Protein 2OCG (pdb70)

B-factor: mean 24.64, std 9.17, range [11.89, 57.19]

Solvent-accessible surface area: 11045 Å² total; per-residue (Å²): 128,67,91,64,36,94,27,71,6,68,84,13,90,0,22,25,19,57,7,14,140,8,155,38,6,0,0,0,1,4,2,35,0,0,0,0,66,41,9,0,38,38,0,5,148,75,3,53,58,173,70,3,12,0,0,0,1,0,5,33,0,3,3,68,0,77,114,46,93,8,74,23,49,69,70,0,5,63,50,6,0,97,1,0,4,38,0,0,100,39,35,170,38,188,107,2,0,1,0,0,30,13,12,2,0,0,5,0,1,1,0,1,10,94,52,49,103,14,8,74,32,0,0,1,1,7,5,9,0,32,2,32,97,92,3,4,116,40,13,59,64,25,51,69,5,71,177,48,53,106,197,61,41,139,59,16,55,88,41,18,34,98,123,30,0,19,45,2,0,80,107,9,0,79,4,3,67,48,8,65,152,80,108,102,6,30,10,0,75,104,18,0,65,158,1,142,12,64,0,11,4,0,3,1,80,111,14,94,63,12,26,113,73,1,4,48,32,1,68,158,63,2,135,73,14,158,45,68,49,4,84,98,0,108,25,63,2,0,58,156,46,16,114,89,0,9,135,39,0,31,77,33,3,133

Structure (mmCIF, N/CA/C/O backbone):
data_2OCG
#
_entry.id   2OCG
#
_cell.length_a   88.970
_cell.length_b   88.970
_cell.length_c   86.340
_cell.angle_alpha   90.00
_cell.angle_beta   90.00
_cell.angle_gamma   120.00
#
_symmetry.space_group_name_H-M   'P 62'
#
loop_
_entity.id
_entity.type
_entity.pdbx_description
1 polymer 'Valacyclovir hydrolase'
2 non-polymer 'MANGANESE (II) ION'
3 non-polymer 'MAGNESIUM ION'
4 non-polymer GLYCEROL
5 water water
#
loop_
_atom_site.group_PDB
_atom_site.id
_atom_site.type_symbol
_atom_site.label_atom_id
_atom_site.label_alt_id
_atom_site.label_comp_id
_atom_site.label_asym_id
_atom_site.label_entity_id
_atom_site.label_seq_id
_atom_site.pdbx_PDB_ins_code
_atom_site.Cartn_x
_atom_site.Cartn_y
_atom_site.Cartn_z
_atom_site.occupancy
_atom_site.B_iso_or_equiv
_atom_site.auth_seq_id
_atom_site.auth_comp_id
_atom_site.auth_asym_id
_atom_site.auth_atom_id
_atom_site.pdbx_PDB_model_num
ATOM 1 N N . SER A 1 1 ? 32.027 -79.867 7.918 1.00 29.53 21 SER A N 1
ATOM 2 C CA . SER A 1 1 ? 30.950 -79.945 6.892 1.00 29.54 21 SER A CA 1
ATOM 3 C C . SER A 1 1 ? 30.289 -81.320 6.952 1.00 27.89 21 SER A C 1
ATOM 4 O O . SER A 1 1 ? 30.947 -82.348 6.783 1.00 27.75 21 SER A O 1
ATOM 7 N N . VAL A 1 2 ? 28.976 -81.322 7.159 1.00 25.24 22 VAL A N 1
ATOM 8 C CA . VAL A 1 2 ? 28.221 -82.559 7.312 1.00 20.77 22 VAL A CA 1
ATOM 9 C C . VAL A 1 2 ? 27.119 -82.753 6.267 1.00 19.81 22 VAL A C 1
ATOM 10 O O . VAL A 1 2 ? 26.362 -81.829 5.977 1.00 19.49 22 VAL A O 1
ATOM 14 N N . THR A 1 3 ? 27.032 -83.963 5.718 1.00 18.98 23 THR A N 1
ATOM 15 C CA . THR A 1 3 ? 26.022 -84.288 4.713 1.00 19.53 23 THR A CA 1
ATOM 16 C C . THR A 1 3 ? 24.997 -85.258 5.302 1.00 19.44 23 THR A C 1
ATOM 17 O O . THR A 1 3 ? 25.369 -86.224 5.964 1.00 18.80 23 THR A O 1
ATOM 21 N N . SER A 1 4 ? 23.714 -84.995 5.067 1.00 18.78 24 SER A N 1
ATOM 22 C CA . SER A 1 4 ? 22.648 -85.867 5.561 1.00 18.86 24 SER A CA 1
ATOM 23 C C . SER A 1 4 ? 22.020 -86.556 4.354 1.00 18.79 24 SER A C 1
ATOM 24 O O . SER A 1 4 ? 21.862 -85.940 3.297 1.00 17.44 24 SER A O 1
ATOM 27 N N . ALA A 1 5 ? 21.660 -87.827 4.508 1.00 17.48 25 ALA A N 1
ATOM 28 C CA . ALA A 1 5 ? 21.065 -88.578 3.411 1.00 18.27 25 ALA A CA 1
ATOM 29 C C . ALA A 1 5 ? 20.383 -89.839 3.913 1.00 19.23 25 ALA A C 1
ATOM 30 O O . ALA A 1 5 ? 20.441 -90.162 5.100 1.00 19.15 25 ALA A O 1
ATOM 32 N N . LYS A 1 6 ? 19.732 -90.545 2.999 1.00 18.24 26 LYS A N 1
ATOM 33 C CA . LYS A 1 6 ? 19.075 -91.796 3.342 1.00 19.57 26 LYS A CA 1
ATOM 34 C C . LYS A 1 6 ? 19.565 -92.889 2.407 1.00 20.97 26 LYS A C 1
ATOM 35 O O . LYS A 1 6 ? 19.917 -92.628 1.254 1.00 21.67 26 LYS A O 1
ATOM 41 N N . VAL A 1 7 ? 19.599 -94.113 2.917 1.00 18.94 27 VAL A N 1
ATOM 42 C CA . VAL A 1 7 ? 20.029 -95.258 2.132 1.00 20.36 27 VAL A CA 1
ATOM 43 C C . VAL A 1 7 ? 19.086 -96.407 2.477 1.00 20.65 27 VAL A C 1
ATOM 44 O O . VAL A 1 7 ? 18.672 -96.548 3.630 1.00 19.99 27 VAL A O 1
ATOM 48 N N . ALA A 1 8 ? 18.726 -97.198 1.470 1.00 21.53 28 ALA A N 1
ATOM 49 C CA . ALA A 1 8 ? 17.816 -98.324 1.657 1.00 21.82 28 ALA A CA 1
ATOM 50 C C . ALA A 1 8 ? 18.534 -99.495 2.309 1.00 21.61 28 ALA A C 1
ATOM 51 O O . ALA A 1 8 ? 19.507 -100.028 1.770 1.00 22.92 28 ALA A O 1
ATOM 53 N N . VAL A 1 9 ? 18.031 -99.893 3.473 1.00 21.13 29 VAL A N 1
ATOM 54 C CA . VAL A 1 9 ? 18.605 -100.984 4.245 1.00 20.47 29 VAL A CA 1
ATOM 55 C C . VAL A 1 9 ? 17.503 -101.842 4.857 1.00 18.21 29 VAL A C 1
ATOM 56 O O . VAL A 1 9 ? 16.657 -101.344 5.596 1.00 20.15 29 VAL A O 1
ATOM 60 N N . ASN A 1 10 ? 17.517 -103.128 4.531 1.00 21.33 30 ASN A N 1
ATOM 61 C CA . ASN A 1 10 ? 16.547 -104.078 5.065 1.00 22.42 30 ASN A CA 1
ATOM 62 C C . ASN A 1 10 ? 15.088 -103.628 5.047 1.00 23.21 30 ASN A C 1
ATOM 63 O O . ASN A 1 10 ? 14.361 -103.812 6.024 1.00 24.42 30 ASN A O 1
ATOM 68 N N . GLY 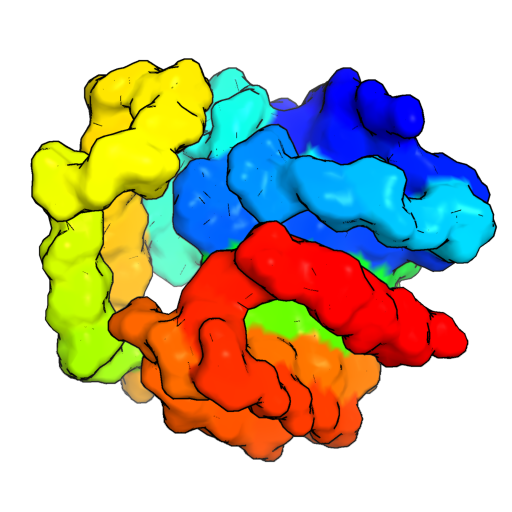A 1 11 ? 14.665 -103.033 3.937 1.00 23.05 31 GLY A N 1
ATOM 69 C CA . GLY A 1 11 ? 13.284 -102.603 3.809 1.00 24.67 31 GLY A CA 1
ATOM 70 C C . GLY A 1 11 ? 12.927 -101.237 4.359 1.00 25.84 31 GLY A C 1
ATOM 71 O O . GLY A 1 11 ? 11.758 -100.853 4.349 1.00 27.44 31 GLY A O 1
ATOM 72 N N . VAL A 1 12 ? 13.918 -100.495 4.842 1.00 24.63 32 VAL A N 1
ATOM 73 C CA . VAL A 1 12 ? 13.658 -99.166 5.378 1.00 23.65 32 VAL A CA 1
ATOM 74 C C . VAL A 1 12 ? 14.664 -98.156 4.835 1.00 21.69 32 VAL A C 1
ATOM 75 O O . VAL A 1 12 ? 15.779 -98.517 4.460 1.00 22.84 32 VAL A O 1
ATOM 79 N N . GLN A 1 13 ? 14.256 -96.894 4.782 1.00 20.46 33 GLN A N 1
ATOM 80 C CA . GLN A 1 13 ? 15.132 -95.827 4.312 1.00 20.35 33 GLN A CA 1
ATOM 81 C C . GLN A 1 13 ? 15.703 -95.190 5.569 1.00 17.82 33 GLN A C 1
ATOM 82 O O . GLN A 1 13 ? 15.024 -94.432 6.263 1.00 19.42 33 GLN A O 1
ATOM 88 N N . LEU A 1 14 ? 16.952 -95.521 5.867 1.00 17.06 34 LEU A N 1
ATOM 89 C CA . LEU A 1 14 ? 17.617 -95.008 7.058 1.00 16.81 34 LEU A CA 1
ATOM 90 C C . LEU A 1 14 ? 18.336 -93.696 6.816 1.00 15.53 34 LEU A C 1
ATOM 91 O O . LEU A 1 14 ? 19.070 -93.552 5.843 1.00 16.63 34 LEU A O 1
ATOM 96 N N . HIS A 1 15 ? 18.135 -92.753 7.728 1.00 15.89 35 HIS A N 1
ATOM 97 C CA . HIS A 1 15 ? 18.776 -91.452 7.633 1.00 16.53 35 HIS A CA 1
ATOM 98 C C . HIS A 1 15 ? 20.125 -91.492 8.348 1.00 17.75 35 HIS A C 1
ATOM 99 O O . HIS A 1 15 ? 20.282 -92.182 9.357 1.00 17.27 35 HIS A O 1
ATOM 106 N N . TYR A 1 16 ? 21.098 -90.755 7.822 1.00 16.96 36 TYR A N 1
ATOM 107 C CA . TYR A 1 16 ? 22.416 -90.699 8.444 1.00 17.41 36 TYR A CA 1
ATOM 108 C C . TYR A 1 16 ? 23.112 -89.397 8.072 1.00 18.43 36 TYR A C 1
ATOM 109 O O . TYR A 1 16 ? 22.718 -88.708 7.126 1.00 18.05 36 TYR A O 1
ATOM 118 N N . GLN A 1 17 ? 24.138 -89.060 8.843 1.00 16.77 37 GLN A N 1
ATOM 119 C CA . GLN A 1 17 ? 24.933 -87.867 8.596 1.00 17.09 37 GLN A CA 1
ATOM 120 C C . GLN A 1 17 ? 26.364 -88.361 8.438 1.00 18.09 37 GLN A C 1
ATOM 121 O O . GLN A 1 17 ? 26.787 -89.295 9.129 1.00 16.74 37 GLN A O 1
ATOM 127 N N . GLN A 1 18 ? 27.108 -87.750 7.526 1.00 18.80 38 GLN A N 1
ATOM 128 C CA . GLN A 1 18 ? 28.480 -88.163 7.298 1.00 19.36 38 GLN A CA 1
ATOM 129 C C . GLN A 1 18 ? 29.412 -86.969 7.156 1.00 20.82 38 GLN A C 1
ATOM 130 O O . GLN A 1 18 ? 29.028 -85.923 6.633 1.00 18.88 38 GLN A O 1
ATOM 136 N N . THR A 1 19 ? 30.640 -87.135 7.631 1.00 20.29 39 THR A N 1
ATOM 137 C CA . THR A 1 19 ? 31.637 -86.080 7.550 1.00 20.49 39 THR A CA 1
ATOM 138 C C . THR A 1 19 ? 33.032 -86.700 7.611 1.00 21.74 39 THR A C 1
ATOM 139 O O . THR A 1 19 ? 33.191 -87.851 8.029 1.00 20.00 39 THR A O 1
ATOM 143 N N . GLY A 1 20 ? 34.037 -85.948 7.170 1.00 22.08 40 GLY A N 1
ATOM 144 C CA . GLY A 1 20 ? 35.399 -86.452 7.202 1.00 23.31 40 GLY A CA 1
ATOM 145 C C . GLY A 1 20 ? 35.873 -87.144 5.940 1.00 24.27 40 GLY A C 1
ATOM 146 O O . GLY A 1 20 ? 35.072 -87.543 5.095 1.00 23.55 40 GLY A O 1
ATOM 147 N N . GLU A 1 21 ? 37.190 -87.296 5.819 1.00 25.51 41 GLU A N 1
ATOM 148 C CA . GLU A 1 21 ? 37.796 -87.939 4.656 1.00 28.31 41 GLU A CA 1
ATOM 149 C C . GLU A 1 21 ? 38.786 -89.033 5.059 1.00 27.31 41 GLU A C 1
ATOM 150 O O . GLU A 1 21 ? 39.458 -89.607 4.203 1.00 27.12 41 GLU A O 1
ATOM 156 N N . GLY A 1 22 ? 38.873 -89.315 6.357 1.00 26.95 42 GLY A N 1
ATOM 157 C CA . GLY A 1 22 ? 39.807 -90.319 6.851 1.00 26.50 42 GLY A CA 1
ATOM 158 C C . GLY A 1 22 ? 39.595 -91.754 6.398 1.00 27.03 42 GLY A C 1
ATOM 159 O O . GLY A 1 22 ? 38.490 -92.141 6.016 1.00 26.23 42 GLY A O 1
ATOM 160 N N . ASP A 1 23 ? 40.660 -92.551 6.455 1.00 25.69 43 ASP A N 1
ATOM 161 C CA . ASP A 1 23 ? 40.598 -93.950 6.042 1.00 27.95 43 ASP A CA 1
ATOM 162 C C . ASP A 1 23 ? 40.014 -94.864 7.119 1.00 26.10 43 ASP A C 1
ATOM 163 O O . ASP A 1 23 ? 39.747 -96.038 6.866 1.00 27.48 43 ASP A O 1
ATOM 168 N N . HIS A 1 24 ? 39.825 -94.325 8.319 1.00 24.33 44 HIS A N 1
ATOM 169 C CA . HIS A 1 24 ? 39.266 -95.095 9.427 1.00 22.40 44 HIS A CA 1
ATOM 170 C C . HIS A 1 24 ? 37.792 -94.711 9.581 1.00 20.84 44 HIS A C 1
ATOM 171 O O . HIS A 1 24 ? 37.474 -93.624 10.062 1.00 19.79 44 HIS A O 1
ATOM 178 N N . ALA A 1 25 ? 36.900 -95.605 9.159 1.00 20.36 45 ALA A N 1
ATOM 179 C CA . ALA A 1 25 ? 35.459 -95.360 9.233 1.00 18.62 45 ALA A CA 1
ATOM 180 C C . ALA A 1 25 ? 34.913 -95.607 10.633 1.00 18.53 45 ALA A C 1
ATOM 181 O O . ALA A 1 25 ? 35.197 -96.636 11.245 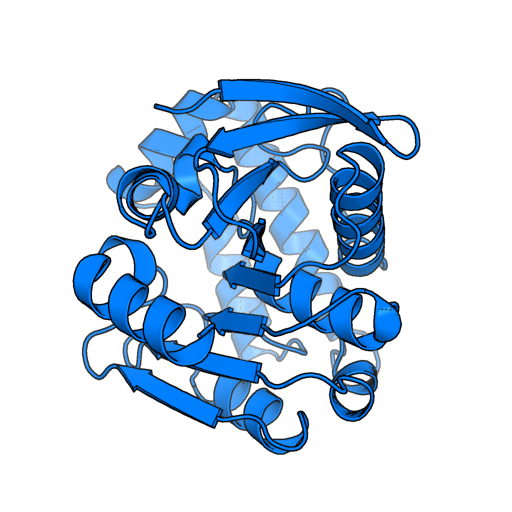1.00 17.92 45 ALA A O 1
ATOM 183 N N . VAL A 1 26 ? 34.110 -94.669 11.124 1.00 17.28 46 VAL A N 1
ATOM 184 C CA . VAL A 1 26 ? 33.525 -94.774 12.457 1.00 17.12 46 VAL A CA 1
ATOM 185 C C . VAL A 1 26 ? 32.021 -94.512 12.431 1.00 18.19 46 VAL A C 1
ATOM 186 O O . VAL A 1 26 ? 31.572 -93.514 11.866 1.00 17.25 46 VAL A O 1
ATOM 190 N N . LEU A 1 27 ? 31.250 -95.410 13.040 1.00 15.17 47 LEU A N 1
ATOM 191 C CA . LEU A 1 27 ? 29.803 -95.247 13.114 1.00 15.81 47 LEU A CA 1
ATOM 192 C C . LEU A 1 27 ? 29.428 -94.812 14.527 1.00 15.01 47 LEU A C 1
ATOM 193 O O . LEU A 1 27 ? 29.899 -95.391 15.512 1.00 13.82 47 LEU A O 1
ATOM 198 N N . LEU A 1 28 ? 28.593 -93.783 14.619 1.00 14.71 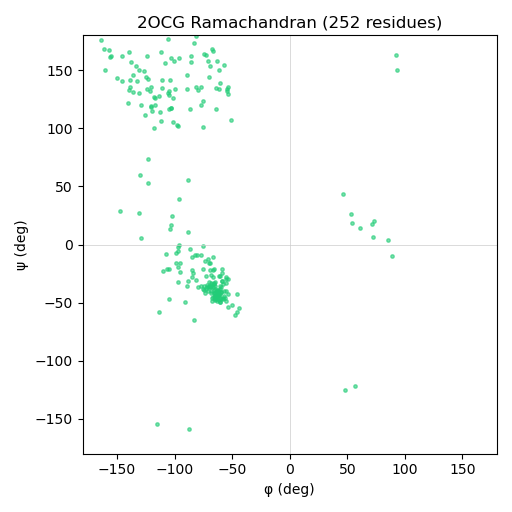48 LEU A N 1
ATOM 199 C CA . LEU A 1 28 ? 28.132 -93.284 15.907 1.00 13.92 48 LEU A CA 1
ATOM 200 C C . LEU A 1 28 ? 26.707 -93.798 16.087 1.00 15.99 48 LEU A C 1
ATOM 201 O O . LEU A 1 28 ? 25.820 -93.462 15.296 1.00 15.30 48 LEU A O 1
ATOM 206 N N . LEU A 1 29 ? 26.495 -94.624 17.113 1.00 13.11 49 LEU A N 1
ATOM 207 C CA . LEU A 1 29 ? 25.179 -95.195 17.388 1.00 14.63 49 LEU A CA 1
ATOM 208 C C . LEU A 1 29 ? 24.502 -94.486 18.563 1.00 14.00 49 LEU A C 1
ATOM 209 O O . LEU A 1 29 ? 24.990 -94.525 19.694 1.00 16.09 49 LEU A O 1
ATOM 214 N N . PRO A 1 30 ? 23.353 -93.838 18.306 1.00 14.77 50 PRO A N 1
ATOM 215 C CA . PRO A 1 30 ? 22.594 -93.105 19.322 1.00 15.03 50 PRO A CA 1
ATOM 216 C C . PRO A 1 30 ? 21.860 -93.963 20.342 1.00 15.10 50 PRO A C 1
ATOM 217 O O . PRO A 1 30 ? 21.653 -95.160 20.136 1.00 15.39 50 PRO A O 1
ATOM 221 N N . GLY A 1 31 ? 21.467 -93.328 21.443 1.00 16.51 51 GLY A N 1
ATOM 222 C CA . GLY A 1 31 ? 20.752 -94.023 22.498 1.00 17.50 51 GLY A CA 1
ATOM 223 C C . GLY A 1 31 ? 19.249 -94.034 22.280 1.00 18.69 51 GLY A C 1
ATOM 224 O O . GLY A 1 31 ? 18.776 -93.839 21.161 1.00 19.38 51 GLY A O 1
ATOM 225 N N . MET A 1 32 ? 18.497 -94.247 23.354 1.00 19.20 52 MET A N 1
ATOM 226 C CA . MET A 1 32 ? 17.040 -94.298 23.276 1.00 20.39 52 MET A CA 1
ATOM 227 C C . MET A 1 32 ? 16.457 -93.057 22.604 1.00 20.04 52 MET A C 1
ATOM 228 O O . MET A 1 32 ? 16.785 -91.925 22.970 1.00 19.29 52 MET A O 1
ATOM 233 N N . LEU A 1 33 ? 15.598 -93.296 21.615 1.00 19.41 53 LEU A N 1
ATOM 234 C CA . LEU A 1 33 ? 14.942 -92.244 20.839 1.00 20.08 53 LEU A CA 1
ATOM 235 C C . LEU A 1 33 ? 15.932 -91.262 20.220 1.00 19.68 53 LEU A C 1
ATOM 236 O O . LEU A 1 33 ? 15.552 -90.166 19.803 1.00 20.37 53 LEU A O 1
ATOM 241 N N . GLY A 1 34 ? 17.193 -91.671 20.127 1.00 19.07 54 GLY A N 1
ATOM 242 C CA . GLY A 1 34 ? 18.218 -90.788 19.589 1.00 17.56 54 GLY A CA 1
ATOM 243 C C . GLY A 1 34 ? 18.380 -90.689 18.084 1.00 17.37 54 GLY A C 1
ATOM 244 O O . GLY A 1 34 ? 17.767 -91.427 17.311 1.00 18.66 54 GLY A O 1
ATOM 245 N N . SER A 1 35 ? 19.239 -89.762 17.675 1.00 15.74 55 SER A N 1
ATOM 246 C CA . SER A 1 35 ? 19.530 -89.522 16.268 1.00 15.40 55 SER A CA 1
ATOM 247 C C . SER A 1 35 ? 20.895 -88.850 16.195 1.00 15.86 55 SER A C 1
ATOM 248 O O . SER A 1 35 ? 21.421 -88.407 17.211 1.00 15.27 55 SER A O 1
ATOM 251 N N . GLY A 1 36 ? 21.464 -88.770 14.998 1.00 16.10 56 GLY A N 1
ATOM 252 C CA . GLY A 1 36 ? 22.754 -88.116 14.863 1.00 16.45 56 GLY A CA 1
ATOM 253 C C . GLY A 1 36 ? 22.620 -86.641 15.202 1.00 17.82 56 GLY A C 1
ATOM 254 O O . GLY A 1 36 ? 23.517 -86.031 15.790 1.00 16.33 56 GLY A O 1
ATOM 255 N N . GLU A 1 37 ? 21.479 -86.065 14.839 1.00 17.75 57 GLU A N 1
ATOM 256 C CA . GLU A 1 37 ? 21.230 -84.654 15.094 1.00 17.72 57 GLU A CA 1
ATOM 257 C C . GLU A 1 37 ? 21.139 -84.287 16.578 1.00 17.92 57 GLU A C 1
ATOM 258 O O . GLU A 1 37 ? 21.640 -83.241 16.995 1.00 18.68 57 GLU A O 1
ATOM 264 N N . THR A 1 38 ? 20.521 -85.149 17.379 1.00 17.09 58 THR A N 1
ATOM 265 C CA . THR A 1 38 ? 20.359 -84.869 18.803 1.00 17.12 58 THR A CA 1
ATOM 266 C C . THR A 1 38 ? 21.414 -85.474 19.724 1.00 18.13 58 THR A C 1
ATOM 267 O O . THR A 1 38 ? 21.638 -84.971 20.826 1.00 19.41 58 THR A O 1
ATOM 271 N N . ASP A 1 39 ? 22.068 -86.539 19.273 1.00 17.30 59 ASP A N 1
ATOM 272 C CA . ASP A 1 39 ? 23.044 -87.238 20.111 1.00 18.38 59 ASP A CA 1
ATOM 273 C C . ASP A 1 39 ? 24.529 -87.035 19.820 1.00 18.19 59 ASP A C 1
ATOM 274 O O . ASP A 1 39 ? 25.362 -87.271 20.703 1.00 17.64 59 ASP A O 1
ATOM 279 N N . PHE A 1 40 ? 24.879 -86.605 18.610 1.00 17.47 60 PHE A N 1
ATOM 280 C CA . PHE A 1 40 ? 26.295 -86.488 18.271 1.00 17.34 60 PHE A CA 1
ATOM 281 C C . PHE A 1 40 ? 26.831 -85.206 17.639 1.00 17.77 60 PHE A C 1
ATOM 282 O O . PHE A 1 40 ? 27.831 -85.250 16.927 1.00 17.03 60 PHE A O 1
ATOM 290 N N . GLY A 1 41 ? 26.194 -84.073 17.905 1.00 17.90 61 GLY A N 1
ATOM 291 C CA . GLY A 1 41 ? 26.673 -82.828 17.329 1.00 19.89 61 GLY A CA 1
ATOM 292 C C . GLY A 1 41 ? 28.168 -82.583 17.516 1.00 19.47 61 GLY A C 1
ATOM 293 O O . GLY A 1 41 ? 28.877 -82.318 16.545 1.00 18.73 61 GLY A O 1
ATOM 294 N N . PRO A 1 42 ? 28.684 -82.675 18.754 1.00 19.29 62 PRO A N 1
ATOM 295 C CA . PRO A 1 42 ? 30.111 -82.449 19.029 1.00 18.68 62 PRO A CA 1
ATOM 296 C C . PRO A 1 42 ? 31.070 -83.384 18.298 1.00 18.76 62 PRO A C 1
ATOM 297 O O . PRO A 1 42 ? 32.158 -82.976 17.890 1.00 19.38 62 PRO A O 1
ATOM 301 N N . GLN A 1 43 ? 30.669 -84.640 18.135 1.00 17.68 63 GLN A N 1
ATOM 302 C CA . GLN A 1 43 ? 31.509 -85.612 17.455 1.00 17.15 63 GLN A CA 1
ATOM 303 C C . GLN A 1 43 ? 31.540 -85.383 15.946 1.00 17.94 63 GLN A C 1
ATOM 304 O O . GLN A 1 43 ? 32.597 -85.473 15.318 1.00 17.82 63 GLN A O 1
ATOM 310 N N . LEU A 1 44 ? 30.383 -85.079 15.364 1.00 17.87 64 LEU A N 1
ATOM 311 C CA . LEU A 1 44 ? 30.307 -84.824 13.932 1.00 17.83 64 LEU A CA 1
ATOM 312 C C . LEU A 1 44 ? 31.069 -83.549 13.589 1.00 19.10 64 LEU A C 1
ATOM 313 O O . LEU A 1 44 ? 31.495 -83.349 12.452 1.00 20.65 64 LEU A O 1
ATOM 318 N N . LYS A 1 45 ? 31.251 -82.692 14.584 1.00 20.52 65 LYS A N 1
ATOM 319 C CA . LYS A 1 45 ? 31.972 -81.445 14.373 1.00 21.78 65 LYS A CA 1
ATOM 320 C C . LYS A 1 45 ? 33.466 -81.563 14.645 1.00 22.44 65 LYS A C 1
ATOM 321 O O . LYS A 1 45 ? 34.288 -81.179 13.813 1.00 20.97 65 LYS A O 1
ATOM 327 N N . ASN A 1 46 ? 33.815 -82.131 15.796 1.00 22.44 66 ASN A N 1
ATOM 328 C CA . ASN A 1 46 ? 35.213 -82.207 16.204 1.00 23.28 66 ASN A CA 1
ATOM 329 C C . ASN A 1 46 ? 36.064 -83.466 16.022 1.00 24.45 66 ASN A C 1
ATOM 330 O O . ASN A 1 46 ? 37.288 -83.378 16.130 1.00 24.06 66 ASN A O 1
ATOM 335 N N . LEU A 1 47 ? 35.474 -84.631 15.768 1.00 22.98 67 LEU A N 1
ATOM 336 C CA . LEU A 1 47 ? 36.328 -85.804 15.580 1.00 22.97 67 LEU A CA 1
ATOM 337 C C . LEU A 1 47 ? 37.228 -85.519 14.377 1.00 24.36 67 LEU A C 1
ATOM 338 O O . LEU A 1 47 ? 36.781 -84.952 13.380 1.00 23.83 67 LEU A O 1
ATOM 343 N N . ASN A 1 48 ? 38.500 -85.901 14.483 1.00 24.71 68 ASN A N 1
ATOM 344 C CA . ASN A 1 48 ? 39.480 -85.644 13.428 1.00 25.54 68 ASN A CA 1
ATOM 345 C C . ASN A 1 48 ? 39.045 -86.086 12.033 1.00 24.53 68 ASN A C 1
ATOM 346 O O . ASN A 1 48 ? 39.032 -87.274 11.721 1.00 24.94 68 ASN A O 1
ATOM 351 N N . LYS A 1 49 ? 38.719 -85.111 11.187 1.00 25.91 69 LYS A N 1
ATOM 352 C CA . LYS A 1 49 ? 38.264 -85.384 9.827 1.00 25.87 69 LYS A CA 1
ATOM 353 C C . LYS A 1 49 ? 39.352 -85.893 8.882 1.00 26.16 69 LYS A C 1
ATOM 354 O O . LYS A 1 49 ? 39.054 -86.370 7.786 1.00 27.19 69 LYS A O 1
ATOM 360 N N . LYS A 1 50 ? 40.610 -85.797 9.299 1.00 27.23 70 LYS A N 1
ATOM 361 C CA . LYS A 1 50 ? 41.710 -86.283 8.469 1.00 28.01 70 LYS A CA 1
ATOM 362 C C . LYS A 1 50 ? 41.966 -87.759 8.759 1.00 26.68 70 LYS A C 1
ATOM 363 O O . LYS A 1 50 ? 42.373 -88.519 7.879 1.00 27.36 70 LYS A O 1
ATOM 369 N N . LEU A 1 51 ? 41.717 -88.161 10.001 1.00 25.66 71 LEU A N 1
ATOM 370 C CA . LEU A 1 51 ? 41.928 -89.541 10.412 1.00 24.37 71 LEU A CA 1
ATOM 371 C C . LEU A 1 51 ? 40.701 -90.414 10.190 1.00 22.68 71 LEU A C 1
ATOM 372 O O . LEU A 1 51 ? 40.820 -91.587 9.838 1.00 23.10 71 LEU A O 1
ATOM 377 N N . PHE A 1 52 ? 39.523 -89.836 10.389 1.00 21.73 72 PHE A N 1
ATOM 378 C CA . PHE A 1 52 ? 38.296 -90.605 10.258 1.00 21.96 72 PHE A CA 1
ATOM 379 C C . PHE A 1 52 ? 37.267 -90.083 9.272 1.00 21.85 72 PHE A C 1
ATOM 380 O O . PHE A 1 52 ? 37.303 -88.933 8.849 1.00 21.24 72 PHE A O 1
ATOM 388 N N . THR A 1 53 ? 36.355 -90.980 8.913 1.00 20.79 73 THR A N 1
ATOM 389 C CA . THR A 1 53 ? 35.205 -90.670 8.078 1.00 19.96 73 THR A CA 1
ATOM 390 C C . THR A 1 53 ? 34.151 -91.069 9.103 1.00 19.70 73 THR A C 1
ATOM 391 O O . THR A 1 53 ? 34.072 -92.234 9.498 1.00 19.80 73 THR A O 1
ATOM 395 N N . VAL A 1 54 ? 33.377 -90.094 9.560 1.00 19.15 74 VAL A N 1
ATOM 396 C CA . VAL A 1 54 ? 32.381 -90.328 10.597 1.00 18.10 74 VAL A CA 1
ATOM 397 C C . VAL A 1 54 ? 30.944 -90.353 10.095 1.00 18.26 74 VAL A C 1
ATOM 398 O O . VAL A 1 54 ? 30.513 -89.457 9.372 1.00 17.27 74 VAL A O 1
ATOM 402 N N . VAL A 1 55 ? 30.212 -91.391 10.490 1.00 17.39 75 VAL A N 1
ATOM 403 C CA . VAL A 1 55 ? 28.811 -91.539 10.113 1.00 15.80 75 VAL A CA 1
ATOM 404 C C . VAL A 1 55 ? 27.977 -91.678 11.380 1.00 16.40 75 VAL A C 1
ATOM 405 O O . VAL A 1 55 ? 28.339 -92.431 12.288 1.00 15.91 75 VAL A O 1
ATOM 409 N N . ALA A 1 56 ? 26.877 -90.936 11.446 1.00 14.36 76 ALA A N 1
ATOM 410 C CA . ALA A 1 56 ? 25.961 -91.007 12.579 1.00 15.69 76 ALA A CA 1
ATOM 411 C C . ALA A 1 56 ? 24.621 -91.435 11.979 1.00 17.71 76 ALA A C 1
ATOM 412 O O . ALA A 1 56 ? 24.055 -90.724 11.142 1.00 18.18 76 ALA A O 1
ATOM 414 N N . TRP A 1 57 ? 24.119 -92.596 12.395 1.00 16.65 77 TRP A N 1
ATOM 415 C CA . TRP A 1 57 ? 22.862 -93.112 11.851 1.00 15.48 77 TRP A CA 1
ATOM 416 C C . TRP A 1 57 ? 21.660 -92.948 12.772 1.00 15.31 77 TRP A C 1
ATOM 417 O O . TRP A 1 57 ? 21.804 -92.748 13.978 1.00 14.93 77 TRP A O 1
ATOM 428 N N . ASP A 1 58 ? 20.471 -93.017 12.179 1.00 13.62 78 ASP A N 1
ATOM 429 C CA . ASP A 1 58 ? 19.225 -92.925 12.925 1.00 15.00 78 ASP A CA 1
ATOM 430 C C . ASP A 1 58 ? 18.560 -94.294 12.829 1.00 15.32 78 ASP A C 1
ATOM 431 O O . ASP A 1 58 ? 18.174 -94.719 11.738 1.00 14.75 78 ASP A O 1
ATOM 436 N N . PRO A 1 59 ? 18.434 -95.012 13.961 1.00 15.20 79 PRO A N 1
ATOM 437 C CA . PRO A 1 59 ? 17.795 -96.334 13.927 1.00 15.32 79 PRO A CA 1
ATOM 438 C C . PRO A 1 59 ? 16.376 -96.222 13.360 1.00 15.48 79 PRO A C 1
ATOM 439 O O . PRO A 1 59 ? 15.752 -95.168 13.460 1.00 15.29 79 PRO A O 1
ATOM 443 N N . ARG A 1 60 ? 15.862 -97.303 12.778 1.00 16.69 80 ARG A N 1
ATOM 444 C CA . ARG A 1 60 ? 14.519 -97.255 12.206 1.00 17.06 80 ARG A CA 1
ATOM 445 C C . ARG A 1 60 ? 13.503 -96.781 13.246 1.00 17.89 80 ARG A C 1
ATOM 446 O O . ARG A 1 60 ? 13.482 -97.262 14.380 1.00 18.10 80 ARG A O 1
ATOM 454 N N . GLY A 1 61 ? 12.666 -95.822 12.862 1.00 15.89 81 GLY A N 1
ATOM 455 C CA . GLY A 1 61 ? 11.674 -95.309 13.788 1.00 15.96 81 GLY A CA 1
ATOM 456 C C . GLY A 1 61 ? 12.169 -94.147 14.627 1.00 15.93 81 GLY A C 1
ATOM 457 O O . GLY A 1 61 ? 11.385 -93.511 15.329 1.00 18.46 81 GLY A O 1
ATOM 458 N N . TYR A 1 62 ? 13.474 -93.880 14.567 1.00 15.66 82 TYR A N 1
ATOM 459 C CA . TYR A 1 62 ? 14.086 -92.778 15.309 1.00 14.75 82 TYR A CA 1
ATOM 460 C C . TYR A 1 62 ? 14.563 -91.716 14.325 1.00 15.89 82 TYR A C 1
ATOM 461 O O . TYR A 1 62 ? 14.673 -91.974 13.128 1.00 15.50 82 TYR A O 1
ATOM 470 N N . GLY A 1 63 ? 14.873 -90.534 14.849 1.00 16.34 83 GLY A N 1
ATOM 471 C CA . GLY A 1 63 ? 15.365 -89.456 14.013 1.00 18.23 83 GLY A CA 1
ATOM 472 C C . GLY A 1 63 ? 14.536 -89.249 12.763 1.00 17.85 83 GLY A C 1
ATOM 473 O O . GLY A 1 63 ? 13.318 -89.079 12.834 1.00 18.71 83 GLY A O 1
ATOM 474 N N . HIS A 1 64 ? 15.197 -89.283 11.614 1.00 18.18 84 HIS A N 1
ATOM 475 C CA . HIS A 1 64 ? 14.514 -89.082 10.348 1.00 17.90 84 HIS A CA 1
ATOM 476 C C . HIS A 1 64 ? 14.308 -90.379 9.577 1.00 18.18 84 HIS A C 1
ATOM 477 O O . HIS A 1 64 ? 13.963 -90.361 8.398 1.00 19.15 84 HIS A O 1
ATOM 484 N N . SER A 1 65 ? 14.518 -91.507 10.253 1.00 17.36 85 SER A N 1
ATOM 485 C CA . SER A 1 65 ? 14.321 -92.811 9.638 1.00 17.79 85 SER A CA 1
ATOM 486 C C . SER A 1 65 ? 12.858 -93.181 9.849 1.00 19.47 85 SER A C 1
ATOM 487 O O . SER A 1 65 ? 12.532 -94.236 10.408 1.00 19.67 85 SER A O 1
ATOM 490 N N . ARG A 1 66 ? 11.984 -92.282 9.404 1.00 19.65 86 ARG A N 1
ATOM 491 C CA . ARG A 1 66 ? 10.541 -92.462 9.519 1.00 19.95 86 ARG A CA 1
ATOM 492 C C . ARG A 1 66 ? 9.905 -92.057 8.194 1.00 21.37 86 ARG A C 1
ATOM 493 O O . ARG A 1 66 ? 10.228 -91.006 7.646 1.00 20.24 86 ARG A O 1
ATOM 501 N N . PRO A 1 67 ? 9.014 -92.902 7.648 1.00 22.60 87 PRO A N 1
ATOM 502 C CA . PRO A 1 67 ? 8.611 -94.187 8.228 1.00 22.42 87 PRO A CA 1
ATOM 503 C C . PRO A 1 67 ? 9.771 -95.180 8.198 1.00 22.15 87 PRO A C 1
ATOM 504 O O . PRO A 1 67 ? 10.779 -94.946 7.531 1.00 22.09 87 PRO A O 1
ATOM 508 N N . PRO A 1 68 ? 9.633 -96.314 8.903 1.00 22.59 88 PRO A N 1
ATOM 509 C CA . PRO A 1 68 ? 8.464 -96.691 9.702 1.00 23.26 88 PRO A CA 1
ATOM 510 C C . PRO A 1 68 ? 8.452 -96.053 11.082 1.00 23.21 88 PRO A C 1
ATOM 511 O O . PRO A 1 68 ? 9.362 -95.308 11.443 1.00 23.48 88 PRO A O 1
ATOM 515 N N . ASP A 1 69 ? 7.406 -96.343 11.847 1.00 22.11 89 ASP A N 1
ATOM 516 C CA . ASP A 1 69 ? 7.322 -95.852 13.210 1.00 23.17 89 ASP A CA 1
ATOM 517 C C . ASP A 1 69 ? 8.074 -96.891 14.037 1.00 21.73 89 ASP A C 1
ATOM 518 O O . ASP A 1 69 ? 8.222 -98.039 13.615 1.00 22.09 89 ASP A O 1
ATOM 523 N N . ARG A 1 70 ? 8.551 -96.482 15.203 1.00 20.51 90 ARG A N 1
ATOM 524 C CA . ARG A 1 70 ? 9.323 -97.357 16.078 1.00 21.33 90 ARG A CA 1
ATOM 525 C C . ARG A 1 70 ? 8.498 -98.372 16.863 1.00 21.91 90 ARG A C 1
ATOM 526 O O . ARG A 1 70 ? 7.443 -98.043 17.405 1.00 22.68 90 ARG A O 1
ATOM 534 N N . ASP A 1 71 ? 8.985 -99.609 16.904 1.00 21.83 91 ASP A N 1
ATOM 535 C CA . ASP A 1 71 ? 8.346 -100.659 17.687 1.00 21.68 91 ASP A CA 1
ATOM 536 C C . ASP A 1 71 ? 9.483 -101.422 18.367 1.00 21.84 91 ASP A C 1
ATOM 537 O O . ASP A 1 71 ? 10.633 -101.366 17.915 1.00 20.10 91 ASP A O 1
ATOM 542 N N . PHE A 1 72 ? 9.181 -102.107 19.464 1.00 20.49 92 PHE A N 1
ATOM 543 C CA . PHE A 1 72 ? 10.221 -102.810 20.198 1.00 20.64 92 PHE A CA 1
ATOM 544 C C . PHE A 1 72 ? 10.036 -104.309 20.405 1.00 21.71 92 PHE A C 1
ATOM 545 O O . PHE A 1 72 ? 9.728 -104.754 21.509 1.00 21.75 92 PHE A O 1
ATOM 553 N N . PRO A 1 73 ? 10.226 -105.107 19.342 1.00 21.86 93 PRO A N 1
ATOM 554 C CA . PRO A 1 73 ? 10.078 -106.558 19.478 1.00 20.76 93 PRO A CA 1
ATOM 555 C C . PRO A 1 73 ? 11.199 -107.073 20.385 1.00 21.66 93 PRO A C 1
ATOM 556 O O . PRO A 1 73 ? 12.155 -106.350 20.667 1.00 19.38 93 PRO A O 1
ATOM 560 N N . ALA A 1 74 ? 11.082 -108.314 20.844 1.00 20.14 94 ALA A N 1
ATOM 561 C CA . ALA A 1 74 ? 12.083 -108.890 21.735 1.00 20.60 94 ALA A CA 1
ATOM 562 C C . ALA A 1 74 ? 13.509 -108.805 21.193 1.00 19.91 94 ALA A C 1
ATOM 563 O O . ALA A 1 74 ? 14.467 -108.717 21.964 1.00 19.93 94 ALA A O 1
ATOM 565 N N . ASP A 1 75 ? 13.648 -108.824 19.873 1.00 19.38 95 ASP A N 1
ATOM 566 C CA . ASP A 1 75 ? 14.967 -108.769 19.255 1.00 18.48 95 ASP A CA 1
ATOM 567 C C . ASP A 1 75 ? 15.308 -107.394 18.697 1.00 16.75 95 ASP A C 1
ATOM 568 O O . ASP A 1 75 ? 16.155 -107.288 17.811 1.00 16.27 95 ASP A O 1
ATOM 573 N N . PHE A 1 76 ? 14.684 -106.343 19.223 1.00 15.84 96 PHE A N 1
ATOM 574 C CA . PHE A 1 76 ? 14.929 -105.016 18.671 1.00 16.53 96 PHE A CA 1
ATOM 575 C C . PHE A 1 76 ? 16.377 -104.526 18.694 1.00 16.01 96 PHE A C 1
ATOM 576 O O . PHE A 1 76 ? 16.778 -103.792 17.796 1.00 15.24 96 PHE A O 1
ATOM 584 N N . PHE A 1 77 ? 17.174 -104.933 19.680 1.00 16.14 97 PHE A N 1
ATOM 585 C CA . PHE A 1 77 ? 18.575 -104.506 19.695 1.00 15.47 97 PHE A CA 1
ATOM 586 C C . PHE A 1 77 ? 19.334 -105.238 18.591 1.00 14.62 97 PHE A C 1
ATOM 587 O O . PHE A 1 77 ? 20.235 -104.682 17.954 1.00 15.26 97 PHE A O 1
ATOM 595 N N . GLU A 1 78 ? 18.970 -106.496 18.371 1.00 15.82 98 GLU A N 1
ATOM 596 C CA . GLU A 1 78 ? 19.611 -107.302 17.342 1.00 16.17 98 GLU A CA 1
ATOM 597 C C . GLU A 1 78 ? 19.231 -106.787 15.957 1.00 15.81 98 GLU A C 1
ATOM 598 O O . GLU A 1 78 ? 20.053 -106.796 15.037 1.00 15.82 98 GLU A O 1
ATOM 604 N N . ARG A 1 79 ? 17.989 -106.332 15.814 1.00 15.51 99 ARG A N 1
ATOM 605 C CA . ARG A 1 79 ? 17.527 -105.788 14.541 1.00 16.43 99 ARG A CA 1
ATOM 606 C C . ARG A 1 79 ? 18.311 -104.508 14.228 1.00 16.32 99 ARG A C 1
ATOM 607 O O . ARG A 1 79 ? 18.751 -104.302 13.099 1.00 16.18 99 ARG A O 1
ATOM 615 N N . ASP A 1 80 ? 18.481 -103.648 15.228 1.00 15.87 100 ASP A N 1
ATOM 616 C CA . ASP A 1 80 ? 19.245 -102.417 15.038 1.00 14.80 100 ASP A CA 1
ATOM 617 C C . ASP A 1 80 ? 20.701 -102.743 14.696 1.00 15.67 100 ASP A C 1
ATOM 618 O O . ASP A 1 80 ? 21.305 -102.083 13.849 1.00 15.37 100 ASP A O 1
ATOM 623 N N . ALA A 1 81 ? 21.269 -103.746 15.363 1.00 14.90 101 ALA A N 1
ATOM 624 C CA . ALA A 1 81 ? 22.659 -104.126 15.111 1.00 15.83 101 ALA A CA 1
ATOM 625 C C . ALA A 1 81 ? 22.844 -104.544 13.658 1.00 16.77 101 ALA A C 1
ATOM 626 O O . ALA A 1 81 ? 23.843 -104.200 13.028 1.00 16.04 101 ALA A O 1
ATOM 628 N N . LYS A 1 82 ? 21.879 -105.289 13.128 1.00 16.11 102 LYS A N 1
ATOM 629 C CA . LYS A 1 82 ? 21.955 -105.726 11.738 1.00 16.66 102 LYS A CA 1
ATOM 630 C C . LYS A 1 82 ? 21.822 -104.521 10.805 1.00 16.98 102 LYS A C 1
ATOM 631 O O . LYS A 1 82 ? 22.591 -104.378 9.851 1.00 17.63 102 LYS A O 1
ATOM 637 N N . ASP A 1 83 ? 20.848 -103.656 11.081 1.00 16.68 103 ASP A N 1
ATOM 638 C CA . ASP A 1 83 ? 20.636 -102.473 10.246 1.00 16.64 103 ASP A CA 1
ATOM 639 C C . ASP A 1 83 ? 21.874 -101.577 10.233 1.00 17.09 103 ASP A C 1
ATOM 640 O O . ASP A 1 83 ? 22.256 -101.048 9.187 1.00 16.85 103 ASP A O 1
ATOM 645 N N . ALA A 1 84 ? 22.497 -101.415 11.398 1.00 16.34 104 ALA A N 1
ATOM 646 C CA . ALA A 1 84 ? 23.685 -100.577 11.531 1.00 16.14 104 ALA A CA 1
ATOM 647 C C . ALA A 1 84 ? 24.833 -101.078 10.660 1.00 17.79 104 ALA A C 1
ATOM 648 O O . ALA A 1 84 ? 25.449 -100.303 9.922 1.00 16.44 104 ALA A O 1
ATOM 650 N N . VAL A 1 85 ? 25.123 -102.374 10.742 1.00 16.69 105 VAL A N 1
ATOM 651 C CA . VAL A 1 85 ? 26.197 -102.950 9.945 1.00 16.57 105 VAL A CA 1
ATOM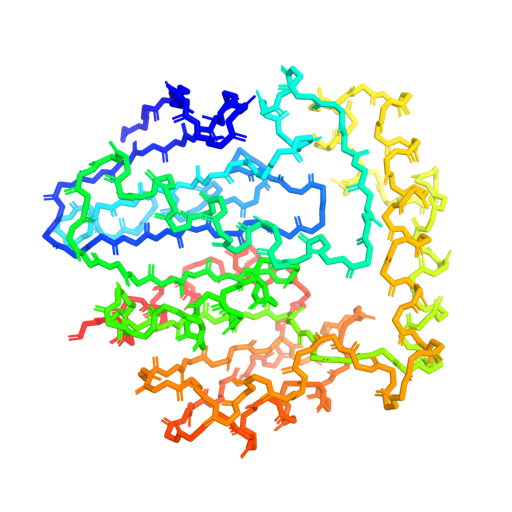 652 C C . VAL A 1 85 ? 25.834 -102.940 8.458 1.00 17.41 105 VAL A C 1
ATOM 653 O O . VAL A 1 85 ? 26.671 -102.624 7.611 1.00 16.51 105 VAL A O 1
ATOM 657 N N . ASP A 1 86 ? 24.588 -103.272 8.133 1.00 17.70 106 ASP A N 1
ATOM 658 C CA . ASP A 1 86 ? 24.191 -103.267 6.730 1.00 18.01 106 ASP A CA 1
ATOM 659 C C . ASP A 1 86 ? 24.240 -101.854 6.143 1.00 17.50 106 ASP A C 1
ATOM 660 O O . ASP A 1 86 ? 24.537 -101.683 4.959 1.00 17.28 106 ASP A O 1
ATOM 665 N N . LEU A 1 87 ? 23.963 -100.843 6.964 1.00 16.96 107 LEU A N 1
ATOM 666 C CA . LEU A 1 87 ? 24.014 -99.459 6.493 1.00 17.15 107 LEU A CA 1
ATOM 667 C C . LEU A 1 87 ? 25.448 -99.087 6.114 1.00 19.12 107 LEU A C 1
ATOM 668 O O . LEU A 1 87 ? 25.689 -98.518 5.048 1.00 18.75 107 LEU A O 1
ATOM 673 N N . MET A 1 88 ? 26.407 -99.410 6.979 1.00 18.29 108 MET A N 1
ATOM 674 C CA . MET A 1 88 ? 27.796 -99.086 6.680 1.00 18.04 108 MET A CA 1
ATOM 675 C C . MET A 1 88 ? 28.284 -99.873 5.466 1.00 19.29 108 MET A C 1
ATOM 676 O O . MET A 1 88 ? 29.098 -99.377 4.683 1.00 20.12 108 MET A O 1
ATOM 681 N N . LYS A 1 89 ? 27.785 -101.095 5.299 1.00 18.65 109 LYS A N 1
ATOM 682 C CA . LYS A 1 89 ? 28.173 -101.899 4.143 1.00 19.50 109 LYS A CA 1
ATOM 683 C C . LYS A 1 89 ? 27.554 -101.290 2.883 1.00 21.13 109 LYS A C 1
ATOM 684 O O . LYS A 1 89 ? 28.167 -101.299 1.815 1.00 20.28 109 LYS A O 1
ATOM 690 N N . ALA A 1 90 ? 26.343 -100.755 3.014 1.00 20.92 110 ALA A N 1
ATOM 691 C CA . ALA A 1 90 ? 25.662 -100.125 1.886 1.00 23.13 110 ALA A CA 1
ATOM 692 C C . ALA A 1 90 ? 26.411 -98.860 1.475 1.00 23.84 110 ALA A C 1
ATOM 693 O O . ALA A 1 90 ? 26.364 -98.448 0.313 1.00 24.60 110 ALA A O 1
ATOM 695 N N . LEU A 1 91 ? 27.098 -98.242 2.432 1.00 22.34 111 LEU A N 1
ATOM 696 C CA . LEU A 1 91 ? 27.864 -97.031 2.159 1.00 22.40 111 LEU A CA 1
ATOM 697 C C . LEU A 1 91 ? 29.282 -97.374 1.705 1.00 22.07 111 LEU A C 1
ATOM 698 O O . LEU A 1 91 ? 30.153 -96.507 1.623 1.00 21.97 111 LEU A O 1
ATOM 703 N N . LYS A 1 92 ? 29.494 -98.658 1.427 1.00 22.27 112 LYS A N 1
ATOM 704 C CA . LYS A 1 92 ? 30.761 -99.180 0.922 1.00 23.79 112 LYS A CA 1
ATOM 705 C C . LYS A 1 92 ? 31.973 -99.251 1.851 1.00 25.34 112 LYS A C 1
ATOM 706 O O . LYS A 1 92 ? 33.105 -99.372 1.377 1.00 24.70 112 LYS A O 1
ATOM 712 N N . PHE A 1 93 ? 31.763 -99.181 3.161 1.00 23.19 113 PHE A N 1
ATOM 713 C CA . PHE A 1 93 ? 32.897 -99.283 4.072 1.00 24.24 113 PHE A CA 1
ATOM 714 C C . PHE A 1 93 ? 33.228 -100.766 4.242 1.00 24.39 113 PHE A C 1
ATOM 715 O O . PHE A 1 93 ? 32.332 -101.593 4.410 1.00 23.93 113 PHE A O 1
ATOM 723 N N . LYS A 1 94 ? 34.516 -101.094 4.180 1.00 25.48 114 LYS A N 1
ATOM 724 C CA . LYS A 1 94 ? 34.978 -102.478 4.288 1.00 25.47 114 LYS A CA 1
ATOM 725 C C . LYS A 1 94 ? 35.139 -102.960 5.724 1.00 24.60 114 LYS A C 1
ATOM 726 O O . LYS A 1 94 ? 35.096 -104.162 5.994 1.00 23.64 114 LYS A O 1
ATOM 732 N N . LYS A 1 95 ? 35.337 -102.016 6.635 1.00 22.94 115 LYS A N 1
ATOM 733 C CA . LYS A 1 95 ? 35.494 -102.316 8.055 1.00 23.50 115 LYS A CA 1
ATOM 734 C C . LYS A 1 95 ? 35.209 -101.017 8.793 1.00 21.38 115 LYS A C 1
ATOM 735 O O . LYS A 1 95 ? 35.448 -99.936 8.255 1.00 22.12 115 LYS A O 1
ATOM 741 N N . VAL A 1 96 ? 34.694 -101.109 10.014 1.00 20.35 116 VAL A N 1
ATOM 742 C CA . VAL A 1 96 ? 34.382 -99.900 10.769 1.00 18.41 116 VAL A CA 1
ATOM 743 C C . VAL A 1 96 ? 34.602 -100.062 12.266 1.00 18.86 116 VAL A C 1
ATOM 744 O O . VAL A 1 96 ? 34.691 -101.180 12.773 1.00 17.93 116 VAL A O 1
ATOM 748 N N . SER A 1 97 ? 34.700 -98.932 12.959 1.00 17.45 117 SER A N 1
ATOM 749 C CA . SER A 1 97 ? 34.816 -98.932 14.410 1.00 17.33 117 SER A CA 1
ATOM 750 C C . SER A 1 97 ? 33.468 -98.408 14.882 1.00 18.62 117 SER A C 1
ATOM 751 O O . SER A 1 97 ? 32.770 -97.715 14.132 1.00 17.68 117 SER A O 1
ATOM 754 N N . LEU A 1 98 ? 33.096 -98.739 16.113 1.00 16.51 118 LEU A N 1
ATOM 755 C CA . LEU A 1 98 ? 31.806 -98.322 16.650 1.00 15.80 118 LEU A CA 1
ATOM 756 C C . LEU A 1 98 ? 31.889 -97.483 17.919 1.00 16.21 118 LEU A C 1
ATOM 757 O O . LEU A 1 98 ? 32.607 -97.832 18.858 1.00 15.97 118 LEU A O 1
ATOM 762 N N . LEU A 1 99 ? 31.153 -96.374 17.934 1.00 15.32 119 LEU A N 1
ATOM 763 C CA . LEU A 1 99 ? 31.060 -95.517 19.111 1.00 15.80 119 LEU A CA 1
ATOM 764 C C . LEU A 1 99 ? 29.578 -95.564 19.479 1.00 16.77 119 LEU A C 1
ATOM 765 O O . LEU A 1 99 ? 28.752 -94.890 18.858 1.00 16.40 119 LEU A O 1
ATOM 770 N N . GLY A 1 100 ? 29.241 -96.378 20.475 1.00 15.57 120 GLY A N 1
ATOM 771 C CA . GLY A 1 100 ? 27.848 -96.510 20.866 1.00 15.42 120 GLY A CA 1
ATOM 772 C C . GLY A 1 100 ? 27.476 -95.988 22.236 1.00 15.76 120 GLY A C 1
ATOM 773 O O . GLY A 1 100 ? 28.082 -96.351 23.244 1.00 14.80 120 GLY A O 1
ATOM 774 N N . TRP A 1 101 ? 26.453 -95.141 22.269 1.00 14.49 121 TRP A N 1
ATOM 775 C CA . TRP A 1 101 ? 25.971 -94.561 23.513 1.00 15.72 121 TRP A CA 1
ATOM 776 C C . TRP A 1 101 ? 24.660 -95.182 23.980 1.00 16.26 121 TRP A C 1
ATOM 777 O O . TRP A 1 101 ? 23.704 -95.277 23.210 1.00 15.11 121 TRP A O 1
ATOM 788 N N . SER A 1 102 ? 24.622 -95.622 25.236 1.00 15.33 122 SER A N 1
ATOM 789 C CA . SER A 1 102 ? 23.388 -96.153 25.807 1.00 16.22 122 SER A CA 1
ATOM 790 C C . SER A 1 102 ? 22.834 -97.317 24.976 1.00 15.71 122 SER A C 1
ATOM 791 O O . SER A 1 102 ? 23.522 -98.322 24.783 1.00 13.96 122 SER A O 1
ATOM 794 N N . ASP A 1 103 ? 21.601 -97.191 24.488 1.00 13.92 123 ASP A N 1
ATOM 795 C CA . ASP A 1 103 ? 21.019 -98.251 23.661 1.00 15.45 123 ASP A CA 1
ATOM 796 C C . ASP A 1 103 ? 21.939 -98.531 22.473 1.00 15.00 123 ASP A C 1
ATOM 797 O O . ASP A 1 103 ? 21.978 -99.648 21.957 1.00 14.53 123 ASP A O 1
ATOM 802 N N . GLY A 1 104 ? 22.666 -97.501 22.041 1.00 14.30 124 GLY A N 1
ATOM 803 C CA . GLY A 1 104 ? 23.592 -97.643 20.930 1.00 13.71 124 GLY A CA 1
ATOM 804 C C . GLY A 1 104 ? 24.825 -98.441 21.318 1.00 14.45 124 GLY A C 1
ATOM 805 O O . GLY A 1 104 ? 25.466 -99.061 20.466 1.00 13.32 124 GLY A O 1
ATOM 806 N N . GLY A 1 105 ? 25.167 -98.412 22.605 1.00 13.76 125 GLY A N 1
ATOM 807 C CA . GLY A 1 105 ? 26.316 -99.163 23.088 1.00 13.62 125 GLY A CA 1
ATOM 808 C C . GLY A 1 105 ? 25.938 -100.631 23.151 1.00 13.66 125 GLY A C 1
ATOM 809 O O . GLY A 1 105 ? 26.743 -101.510 22.847 1.00 12.50 125 GLY A O 1
ATOM 810 N N . ILE A 1 106 ? 24.701 -100.896 23.561 1.00 13.82 126 ILE A N 1
ATOM 811 C CA . ILE A 1 106 ? 24.193 -102.264 23.617 1.00 13.85 126 ILE A CA 1
ATOM 812 C C . ILE A 1 106 ? 24.201 -102.789 22.182 1.00 14.17 126 ILE A C 1
ATOM 813 O O . ILE A 1 106 ? 24.623 -103.914 21.911 1.00 13.60 126 ILE A O 1
ATOM 818 N N . THR A 1 107 ? 23.737 -101.951 21.263 1.00 13.78 127 THR A N 1
ATOM 819 C CA . THR A 1 107 ? 23.684 -102.310 19.851 1.00 14.09 127 THR A CA 1
ATOM 820 C C . THR A 1 107 ? 25.074 -102.621 19.305 1.00 13.31 127 THR A C 1
ATOM 821 O O . THR A 1 107 ? 25.255 -103.591 18.565 1.00 13.72 127 THR A O 1
ATOM 825 N N . ALA A 1 108 ? 26.053 -101.799 19.676 1.00 12.61 128 ALA A N 1
ATOM 826 C CA . ALA A 1 108 ? 27.429 -101.979 19.221 1.00 12.25 128 ALA A CA 1
ATOM 827 C C . ALA A 1 108 ? 28.019 -103.296 19.728 1.00 12.99 128 ALA A C 1
ATOM 828 O O . ALA A 1 108 ? 28.701 -104.008 18.987 1.00 15.40 128 ALA A O 1
ATOM 830 N N . LEU A 1 109 ? 27.774 -103.610 20.996 1.00 13.58 129 LEU A N 1
ATOM 831 C CA . LEU A 1 109 ? 28.271 -104.859 21.566 1.00 12.52 129 LEU A CA 1
ATOM 832 C C . LEU A 1 109 ? 27.744 -106.040 20.753 1.00 14.00 129 LEU A C 1
ATOM 833 O O . LEU A 1 109 ? 28.486 -106.963 20.411 1.00 15.11 129 LEU A O 1
ATOM 838 N N . ILE A 1 110 ? 26.452 -106.004 20.451 1.00 13.01 130 ILE A N 1
ATOM 839 C CA . ILE A 1 110 ? 25.825 -107.067 19.677 1.00 14.42 130 ILE A CA 1
ATOM 840 C C . ILE A 1 110 ? 26.429 -107.159 18.273 1.00 15.19 130 ILE A C 1
ATOM 841 O O . ILE A 1 110 ? 26.712 -108.254 17.782 1.00 16.19 130 ILE A O 1
ATOM 846 N N . ALA A 1 111 ? 26.641 -106.010 17.636 1.00 14.71 131 ALA A N 1
ATOM 847 C CA . ALA A 1 111 ? 27.219 -105.986 16.296 1.00 15.86 131 ALA A CA 1
ATOM 848 C C . ALA A 1 111 ? 28.626 -106.585 16.282 1.00 16.25 131 ALA A C 1
ATOM 849 O O . ALA A 1 111 ? 28.970 -107.361 15.388 1.00 16.44 131 ALA A O 1
ATOM 851 N N . ALA A 1 112 ? 29.442 -106.224 17.268 1.00 15.73 132 ALA A N 1
ATOM 852 C CA . ALA A 1 112 ? 30.805 -106.746 17.342 1.00 16.42 132 ALA A CA 1
ATOM 853 C C . ALA A 1 112 ? 30.806 -108.262 17.535 1.00 16.27 132 ALA A C 1
ATOM 854 O O . ALA A 1 112 ? 31.620 -108.974 16.948 1.00 17.17 132 ALA A O 1
ATOM 856 N N . ALA A 1 113 ? 29.885 -108.753 18.356 1.00 16.97 133 ALA A N 1
ATOM 857 C CA . ALA A 1 113 ? 29.794 -110.182 18.622 1.00 17.44 133 ALA A CA 1
ATOM 858 C C . ALA A 1 113 ? 29.279 -110.973 17.421 1.00 18.68 133 ALA A C 1
ATOM 859 O O . ALA A 1 113 ? 29.766 -112.072 17.139 1.00 19.78 133 ALA A O 1
ATOM 861 N N . LYS A 1 114 ? 28.300 -110.420 16.712 1.00 17.62 134 LYS A N 1
ATOM 862 C CA . LYS A 1 114 ? 27.715 -111.119 15.569 1.00 19.32 134 LYS A CA 1
ATOM 863 C C . LYS A 1 114 ? 28.450 -110.949 14.241 1.00 20.18 134 LYS A C 1
ATOM 864 O O . LYS A 1 114 ? 28.389 -111.832 13.384 1.00 19.14 134 LYS A O 1
ATOM 870 N N . TYR A 1 115 ? 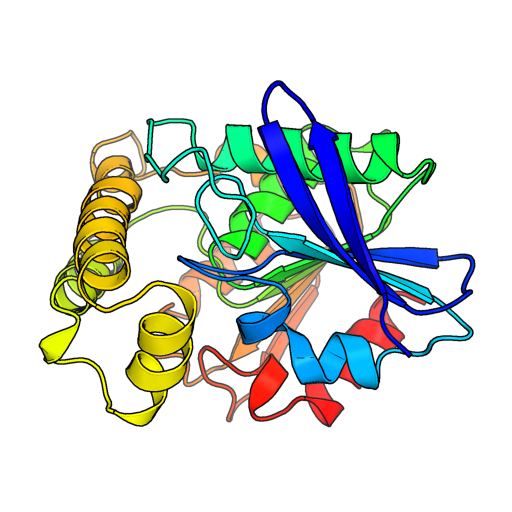29.144 -109.827 14.068 1.00 18.78 135 TYR A N 1
ATOM 871 C CA . TYR A 1 115 ? 29.876 -109.571 12.828 1.00 19.08 135 TYR A CA 1
ATOM 872 C C . TYR A 1 115 ? 31.309 -109.156 13.160 1.00 17.88 135 TYR A C 1
ATOM 873 O O . TYR A 1 115 ? 31.755 -108.075 12.783 1.00 18.17 135 TYR A O 1
ATOM 882 N N . PRO A 1 116 ? 32.055 -110.031 13.852 1.00 19.58 136 PRO A N 1
ATOM 883 C CA . PRO A 1 116 ? 33.441 -109.768 14.255 1.00 20.01 136 PRO A CA 1
ATOM 884 C C . PRO A 1 116 ? 34.447 -109.395 13.167 1.00 20.89 136 PRO A C 1
ATOM 885 O O . PRO A 1 116 ? 35.362 -108.611 13.415 1.00 21.77 136 PRO A O 1
ATOM 889 N N . SER A 1 117 ? 34.286 -109.937 11.966 1.00 20.45 137 SER A N 1
ATOM 890 C CA . SER A 1 117 ? 35.227 -109.629 10.895 1.00 21.47 137 SER A CA 1
ATOM 891 C C . SER A 1 117 ? 35.035 -108.219 10.341 1.00 21.22 137 SER A C 1
ATOM 892 O O . SER A 1 117 ? 35.904 -107.694 9.641 1.00 21.77 137 SER A O 1
ATOM 895 N N . TYR A 1 118 ? 33.908 -107.596 10.673 1.00 20.29 138 TYR A N 1
ATOM 896 C CA . TYR A 1 118 ? 33.608 -106.262 10.166 1.00 19.55 138 TYR A CA 1
ATOM 897 C C . TYR A 1 118 ? 33.962 -105.126 11.120 1.00 18.89 138 TYR A C 1
ATOM 898 O O . TYR A 1 118 ? 34.103 -103.976 10.700 1.00 18.62 138 TYR A O 1
ATOM 907 N N . ILE A 1 119 ? 34.116 -105.448 12.398 1.00 17.84 139 ILE A N 1
ATOM 908 C CA . ILE A 1 119 ? 34.406 -104.428 13.400 1.00 18.30 139 ILE A CA 1
ATOM 909 C C . ILE A 1 119 ? 35.873 -104.353 13.815 1.00 19.13 139 ILE A C 1
ATOM 910 O O . ILE A 1 119 ? 36.464 -105.349 14.228 1.00 20.45 139 ILE A O 1
ATOM 915 N N . HIS A 1 120 ? 36.446 -103.154 13.705 1.00 18.92 140 HIS A N 1
ATOM 916 C CA . HIS A 1 120 ? 37.843 -102.915 14.059 1.00 19.54 140 HIS A CA 1
ATOM 917 C C . HIS A 1 120 ? 38.009 -102.676 15.559 1.00 19.09 140 HIS A C 1
ATOM 918 O O . HIS A 1 120 ? 38.658 -103.464 16.247 1.00 19.46 140 HIS A O 1
ATOM 925 N N . LYS A 1 121 ? 37.438 -101.578 16.053 1.00 17.96 141 LYS A N 1
ATOM 926 C CA . LYS A 1 121 ? 37.498 -101.233 17.475 1.00 17.29 141 LYS A CA 1
ATOM 927 C C . LYS A 1 121 ? 36.153 -100.675 17.932 1.00 18.05 141 LYS A C 1
ATOM 928 O O . LYS A 1 121 ? 35.304 -100.314 17.115 1.00 17.77 141 LYS A O 1
ATOM 934 N N . MET A 1 122 ? 35.965 -100.590 19.241 1.00 17.32 142 MET A N 1
ATOM 935 C CA . MET A 1 122 ? 34.703 -100.107 19.774 1.00 17.76 142 MET A CA 1
ATOM 936 C C . MET A 1 122 ? 34.850 -99.302 21.060 1.00 18.61 142 MET A C 1
ATOM 937 O O . MET A 1 122 ? 35.675 -99.614 21.918 1.00 18.21 142 MET A O 1
ATOM 942 N N . VAL A 1 123 ? 34.055 -98.243 21.163 1.00 17.03 143 VAL A N 1
ATOM 943 C CA . VAL A 1 123 ? 34.025 -97.397 22.349 1.00 17.09 143 VAL A CA 1
ATOM 944 C C . VAL A 1 123 ? 32.550 -97.291 22.724 1.00 18.13 143 VAL A C 1
ATOM 945 O O . VAL A 1 123 ? 31.733 -96.842 21.922 1.00 15.98 143 VAL A O 1
ATOM 949 N N . ILE A 1 124 ? 32.194 -97.737 23.924 1.00 17.52 144 ILE A N 1
ATOM 950 C CA . ILE A 1 124 ? 30.803 -97.653 24.350 1.00 17.53 144 ILE A CA 1
ATOM 951 C C . ILE A 1 124 ? 30.700 -97.048 25.737 1.00 17.45 144 ILE A C 1
ATOM 952 O O . ILE A 1 124 ? 31.609 -97.191 26.560 1.00 17.93 144 ILE A O 1
ATOM 957 N N . TRP A 1 125 ? 29.589 -96.368 25.992 1.00 15.82 145 TRP A N 1
ATOM 958 C CA . TRP A 1 125 ? 29.369 -95.743 27.283 1.00 17.26 145 TRP A CA 1
ATOM 959 C C . TRP A 1 125 ? 27.885 -95.675 27.626 1.00 17.26 145 TRP A C 1
ATOM 960 O O . TRP A 1 125 ? 27.036 -95.500 26.743 1.00 16.63 145 TRP A O 1
ATOM 971 N N . GLY A 1 126 ? 27.581 -95.862 28.909 1.00 15.91 146 GLY A N 1
ATOM 972 C CA . GLY A 1 126 ? 26.205 -95.817 29.377 1.00 15.30 146 GLY A CA 1
ATOM 973 C C . GLY A 1 126 ? 25.351 -97.014 28.993 1.00 15.67 146 GLY A C 1
ATOM 974 O O . GLY A 1 126 ? 24.123 -96.928 29.005 1.00 17.14 146 GLY A O 1
ATOM 975 N N . ALA A 1 127 ? 25.987 -98.133 28.660 1.00 15.32 147 ALA A N 1
ATOM 976 C CA . ALA A 1 127 ? 25.245 -99.333 28.264 1.00 16.09 147 ALA A CA 1
ATOM 977 C C . ALA A 1 127 ? 25.120 -100.369 29.377 1.00 15.36 147 ALA A C 1
ATOM 978 O O . ALA A 1 127 ? 25.902 -100.372 30.329 1.00 15.98 147 ALA A O 1
ATOM 980 N N . ASN A 1 128 ? 24.115 -101.234 29.258 1.00 15.20 148 ASN A N 1
ATOM 981 C CA . ASN A 1 128 ? 23.900 -102.311 30.219 1.00 15.47 148 ASN A CA 1
ATOM 982 C C . ASN A 1 128 ? 23.525 -103.576 29.455 1.00 16.00 148 ASN A C 1
ATOM 983 O O . ASN A 1 128 ? 22.716 -103.534 28.525 1.00 15.89 148 ASN A O 1
ATOM 988 N N . ALA A 1 129 ? 24.131 -104.697 29.843 1.00 15.60 149 ALA A N 1
ATOM 989 C CA . ALA A 1 129 ? 23.899 -105.975 29.169 1.00 14.96 149 ALA A CA 1
ATOM 990 C C . ALA A 1 129 ? 22.705 -106.777 29.685 1.00 15.39 149 ALA A C 1
ATOM 991 O O . ALA A 1 129 ? 22.382 -107.833 29.142 1.00 14.76 149 ALA A O 1
ATOM 993 N N . TYR A 1 130 ? 22.054 -106.280 30.731 1.00 15.44 150 TYR A N 1
ATOM 994 C CA . TYR A 1 130 ? 20.895 -106.960 31.299 1.00 17.20 150 TYR A CA 1
ATOM 995 C C . TYR A 1 130 ? 20.086 -105.990 32.147 1.00 18.21 150 TYR A C 1
ATOM 996 O O . TYR A 1 130 ? 20.547 -104.887 32.449 1.00 18.26 150 TYR A O 1
ATOM 1005 N N . VAL A 1 131 ? 18.882 -106.403 32.530 1.00 18.55 151 VAL A N 1
ATOM 1006 C CA . VAL A 1 131 ? 17.987 -105.552 33.308 1.00 18.97 151 VAL A CA 1
ATOM 1007 C C . VAL A 1 131 ? 17.671 -106.102 34.696 1.00 20.31 151 VAL A C 1
ATOM 1008 O O . VAL A 1 131 ? 17.232 -107.244 34.831 1.00 19.70 151 VAL A O 1
ATOM 1012 N N . THR A 1 132 ? 17.907 -105.286 35.723 1.00 21.84 152 THR A N 1
ATOM 1013 C CA . THR A 1 132 ? 17.617 -105.674 37.106 1.00 23.66 152 THR A CA 1
ATOM 1014 C C . THR A 1 132 ? 16.367 -104.928 37.569 1.00 26.26 152 THR A C 1
ATOM 1015 O O . THR A 1 132 ? 15.820 -104.100 36.837 1.00 25.49 152 THR A O 1
ATOM 1019 N N . ASP A 1 133 ? 15.918 -105.219 38.786 1.00 28.73 153 ASP A N 1
ATOM 1020 C CA . ASP A 1 133 ? 14.745 -104.547 39.334 1.00 31.77 153 ASP A CA 1
ATOM 1021 C C . ASP A 1 133 ? 15.024 -103.052 39.449 1.00 31.34 153 ASP A C 1
ATOM 1022 O O . ASP A 1 133 ? 14.150 -102.227 39.177 1.00 32.79 153 ASP A O 1
ATOM 1027 N N . GLU A 1 134 ? 16.244 -102.712 39.858 1.00 30.37 154 GLU A N 1
ATOM 1028 C CA . GLU A 1 134 ? 16.651 -101.318 40.000 1.00 31.71 154 GLU A CA 1
ATOM 1029 C C . GLU A 1 134 ? 16.531 -100.613 38.650 1.00 30.53 154 GLU A C 1
ATOM 1030 O O . GLU A 1 134 ? 15.988 -99.511 38.557 1.00 30.10 154 GLU A O 1
ATOM 1036 N N . ASP A 1 135 ? 17.038 -101.259 37.605 1.00 27.78 155 ASP A N 1
ATOM 1037 C CA . ASP A 1 135 ? 16.981 -100.698 36.258 1.00 25.96 155 ASP A CA 1
ATOM 1038 C C . ASP A 1 135 ? 15.534 -100.504 35.832 1.00 27.55 155 ASP A C 1
ATOM 1039 O O . ASP A 1 135 ? 15.157 -99.447 35.325 1.00 26.52 155 ASP A O 1
ATOM 1044 N N . SER A 1 136 ? 14.730 -101.542 36.040 1.00 29.43 156 SER A N 1
ATOM 1045 C CA . SER A 1 136 ? 13.322 -101.516 35.668 1.00 32.80 156 SER A CA 1
ATOM 1046 C C . SER A 1 136 ? 12.593 -100.313 36.262 1.00 34.22 156 SER A C 1
ATOM 1047 O O . SER A 1 136 ? 11.799 -99.664 35.581 1.00 35.08 156 SER A O 1
ATOM 1050 N N . MET A 1 137 ? 12.865 -100.013 37.527 1.00 35.54 157 MET A N 1
ATOM 1051 C CA . MET A 1 137 ? 12.222 -98.879 38.182 1.00 36.66 157 MET A CA 1
ATOM 1052 C C . MET A 1 137 ? 12.723 -97.554 37.622 1.00 35.93 157 MET A C 1
ATOM 1053 O O . MET A 1 137 ? 11.980 -96.572 37.575 1.00 34.87 157 MET A O 1
ATOM 1058 N N . ILE A 1 138 ? 13.985 -97.525 37.206 1.00 34.67 158 ILE A N 1
ATOM 1059 C CA . ILE A 1 138 ? 14.557 -96.318 36.627 1.00 34.26 158 ILE A CA 1
ATOM 1060 C C . ILE A 1 138 ? 13.826 -96.024 35.318 1.00 34.37 158 ILE A C 1
ATOM 1061 O O . ILE A 1 138 ? 13.447 -94.884 35.051 1.00 34.40 158 ILE A O 1
ATOM 1066 N N . TYR A 1 139 ? 13.620 -97.066 34.516 1.00 33.31 159 TYR A N 1
ATOM 1067 C CA . TYR A 1 139 ? 12.932 -96.936 33.233 1.00 33.39 159 TYR A CA 1
ATOM 1068 C C . TYR A 1 139 ? 11.509 -96.426 33.427 1.00 34.96 159 TYR A C 1
ATOM 1069 O O . TYR A 1 139 ? 11.053 -95.531 32.716 1.00 34.81 159 TYR A O 1
ATOM 1078 N N . GLU A 1 140 ? 10.807 -97.013 34.389 1.00 35.78 160 GLU A N 1
ATOM 1079 C CA . GLU A 1 140 ? 9.435 -96.619 34.668 1.00 37.55 160 GLU A CA 1
ATOM 1080 C C . GLU A 1 140 ? 9.367 -95.136 35.018 1.00 36.98 160 GLU A C 1
ATOM 1081 O O . GLU A 1 140 ? 8.395 -94.457 34.692 1.00 37.99 160 GLU A O 1
ATOM 1087 N N . GLY A 1 141 ? 10.410 -94.638 35.672 1.00 37.13 161 GLY A N 1
ATOM 1088 C CA . GLY A 1 141 ? 10.447 -93.237 36.052 1.00 37.30 161 GLY A CA 1
ATOM 1089 C C . GLY A 1 141 ? 10.737 -92.310 34.885 1.00 37.89 161 GLY A C 1
ATOM 1090 O O . GLY A 1 141 ? 10.774 -91.090 35.049 1.00 37.68 161 GLY A O 1
ATOM 1091 N N . ILE A 1 142 ? 10.940 -92.890 33.706 1.00 37.47 162 ILE A N 1
ATOM 1092 C CA . ILE A 1 142 ? 11.232 -92.126 32.495 1.00 37.87 162 ILE A CA 1
ATOM 1093 C C . ILE A 1 142 ? 10.026 -92.094 31.559 1.00 37.25 162 ILE A C 1
ATOM 1094 O O . ILE A 1 142 ? 9.918 -91.220 30.698 1.00 37.05 162 ILE A O 1
ATOM 1099 N N . ARG A 1 143 ? 9.121 -93.051 31.740 1.00 37.30 163 ARG A N 1
ATOM 1100 C CA . ARG A 1 143 ? 7.931 -93.166 30.904 1.00 38.18 163 ARG A CA 1
ATOM 1101 C C . ARG A 1 143 ? 7.212 -91.848 30.629 1.00 38.82 163 ARG A C 1
ATOM 1102 O O . ARG A 1 143 ? 6.980 -91.490 29.475 1.00 38.65 163 ARG A O 1
ATOM 1110 N N . ASP A 1 144 ? 6.859 -91.133 31.692 1.00 39.53 164 ASP A N 1
ATOM 1111 C CA . ASP A 1 144 ? 6.142 -89.869 31.564 1.00 40.69 164 ASP A CA 1
ATOM 1112 C C . ASP A 1 144 ? 7.043 -88.721 31.107 1.00 40.37 164 ASP A C 1
ATOM 1113 O O . ASP A 1 144 ? 7.772 -88.138 31.907 1.00 39.94 164 ASP A O 1
ATOM 1118 N N . VAL A 1 145 ? 6.975 -88.389 29.821 1.00 40.53 165 VAL A N 1
ATOM 1119 C CA . VAL A 1 145 ? 7.798 -87.318 29.263 1.00 40.99 165 VAL A CA 1
ATOM 1120 C C . VAL A 1 145 ? 7.475 -85.928 29.805 1.00 42.10 165 VAL A C 1
ATOM 1121 O O . VAL A 1 145 ? 8.310 -85.025 29.733 1.00 42.29 165 VAL A O 1
ATOM 1125 N N . SER A 1 146 ? 6.274 -85.751 30.346 1.00 43.22 166 SER A N 1
ATOM 1126 C CA . SER A 1 146 ? 5.887 -84.449 30.877 1.00 44.83 166 SER A CA 1
ATOM 1127 C C . SER A 1 146 ? 6.656 -84.126 32.155 1.00 45.17 166 SER A C 1
ATOM 1128 O O . SER A 1 146 ? 6.698 -82.974 32.586 1.00 45.83 166 SER A O 1
ATOM 1131 N N . LYS A 1 147 ? 7.268 -85.143 32.756 1.00 45.36 167 LYS A N 1
ATOM 1132 C CA . LYS A 1 147 ? 8.041 -84.942 33.977 1.00 44.92 167 LYS A CA 1
ATOM 1133 C C . LYS A 1 147 ? 9.530 -84.774 33.689 1.00 43.99 167 LYS A C 1
ATOM 1134 O O . LYS A 1 147 ? 10.332 -84.599 34.604 1.00 43.80 167 LYS A O 1
ATOM 1140 N N . TRP A 1 148 ? 9.893 -84.835 32.412 1.00 43.30 168 TRP A N 1
ATOM 1141 C CA . TRP A 1 148 ? 11.281 -84.658 31.997 1.00 42.49 168 TRP A CA 1
ATOM 1142 C C . TRP A 1 148 ? 11.628 -83.187 32.187 1.00 43.65 168 TRP A C 1
ATOM 1143 O O . TRP A 1 148 ? 10.737 -82.337 32.223 1.00 43.49 168 TRP A O 1
ATOM 1154 N N . SER A 1 149 ? 12.916 -82.882 32.306 1.00 44.68 169 SER A N 1
ATOM 1155 C CA . SER A 1 149 ? 13.335 -81.494 32.459 1.00 45.69 169 SER A CA 1
ATOM 1156 C C . SER A 1 149 ? 13.059 -80.811 31.125 1.00 46.52 169 SER A C 1
ATOM 1157 O O . SER A 1 149 ? 13.028 -81.467 30.083 1.00 46.14 169 SER A O 1
ATOM 1160 N N . GLU A 1 150 ? 12.850 -79.500 31.154 1.00 46.48 170 GLU A N 1
ATOM 1161 C CA . GLU A 1 150 ? 12.574 -78.759 29.931 1.00 47.10 170 GLU A CA 1
ATOM 1162 C C . GLU A 1 150 ? 13.726 -78.868 28.937 1.00 46.09 170 GLU A C 1
ATOM 1163 O O . GLU A 1 150 ? 13.506 -78.933 27.727 1.00 46.10 170 GLU A O 1
ATOM 1169 N N . ARG A 1 151 ? 14.952 -78.896 29.449 1.00 45.25 171 ARG A N 1
ATOM 1170 C CA . ARG A 1 151 ? 16.132 -78.983 28.595 1.00 44.61 171 ARG A CA 1
ATOM 1171 C C . ARG A 1 151 ? 16.266 -80.322 27.873 1.00 43.13 171 ARG A C 1
ATOM 1172 O O . ARG A 1 151 ? 16.709 -80.370 26.726 1.00 42.26 171 ARG A O 1
ATOM 1180 N N . THR A 1 152 ? 15.885 -81.407 28.541 1.00 41.69 172 THR A N 1
ATOM 1181 C CA . THR A 1 152 ? 15.987 -82.734 27.940 1.00 40.44 172 THR A CA 1
ATOM 1182 C C . THR A 1 152 ? 14.824 -83.057 27.004 1.00 39.55 172 THR A C 1
ATOM 1183 O O . THR A 1 152 ? 14.988 -83.794 26.033 1.00 38.81 172 THR A O 1
ATOM 1187 N N . ARG A 1 153 ? 13.652 -82.506 27.294 1.00 38.81 173 ARG A N 1
ATOM 1188 C CA . ARG A 1 153 ? 12.475 -82.758 26.469 1.00 38.91 173 ARG A CA 1
ATOM 1189 C C . ARG A 1 153 ? 12.448 -81.916 25.194 1.00 37.56 173 ARG A C 1
ATOM 1190 O O . ARG A 1 153 ? 12.018 -82.386 24.139 1.00 35.60 173 ARG A O 1
ATOM 1198 N N . LYS A 1 154 ? 12.923 -80.679 25.297 1.00 36.23 174 LYS A N 1
ATOM 1199 C CA . LYS A 1 154 ? 12.935 -79.746 24.173 1.00 35.64 174 LYS A CA 1
ATOM 1200 C C . LYS A 1 154 ? 13.431 -80.288 22.827 1.00 33.61 174 LYS A C 1
ATOM 1201 O O . LYS A 1 154 ? 12.703 -80.252 21.836 1.00 32.55 174 LYS A O 1
ATOM 1207 N N . PRO A 1 155 ? 14.674 -80.797 22.771 1.00 32.59 175 PRO A N 1
ATOM 1208 C CA . PRO A 1 155 ? 15.200 -81.323 21.505 1.00 30.86 175 PRO A CA 1
ATOM 1209 C C . PRO A 1 155 ? 14.424 -82.491 20.890 1.00 30.18 175 PRO A C 1
ATOM 1210 O O . PRO A 1 155 ? 14.267 -82.562 19.670 1.00 26.16 175 PRO A O 1
ATOM 1214 N N . LEU A 1 156 ? 13.942 -83.405 21.727 1.00 28.99 176 LEU A N 1
ATOM 1215 C CA . LEU A 1 156 ? 13.195 -84.555 21.225 1.00 29.30 176 LEU A CA 1
ATOM 1216 C C . LEU A 1 156 ? 11.769 -84.180 20.831 1.00 30.16 176 LEU A C 1
ATOM 1217 O O . LEU A 1 156 ? 11.218 -84.719 19.869 1.00 28.88 176 LEU A O 1
ATOM 1222 N N . GLU A 1 157 ? 11.172 -83.254 21.574 1.00 31.51 177 GLU A N 1
ATOM 1223 C CA . GLU A 1 157 ? 9.815 -82.815 21.278 1.00 33.48 177 GLU A CA 1
ATOM 1224 C C . GLU A 1 157 ? 9.824 -82.060 19.951 1.00 32.59 177 GLU A C 1
ATOM 1225 O O . GLU A 1 157 ? 8.869 -82.124 19.180 1.00 33.09 177 GLU A O 1
ATOM 1231 N N . ALA A 1 158 ? 10.920 -81.356 19.685 1.00 31.49 178 ALA A N 1
ATOM 1232 C CA . ALA A 1 158 ? 11.058 -80.589 18.451 1.00 30.34 178 ALA A CA 1
ATOM 1233 C C . ALA A 1 158 ? 11.313 -81.510 17.262 1.00 29.96 178 ALA A C 1
ATOM 1234 O O . ALA A 1 158 ? 10.849 -81.253 16.151 1.00 30.09 178 ALA A O 1
ATOM 1236 N N . LEU A 1 159 ? 12.053 -82.586 17.505 1.00 28.17 179 LEU A N 1
ATOM 1237 C CA . LEU A 1 159 ? 12.384 -83.548 16.465 1.00 28.61 179 LEU A CA 1
ATOM 1238 C C . LEU A 1 159 ? 11.214 -84.446 16.069 1.00 28.96 179 LEU A C 1
ATOM 1239 O O . LEU A 1 159 ? 11.031 -84.749 14.891 1.00 30.27 179 LEU A O 1
ATOM 1244 N N . TYR A 1 160 ? 10.420 -84.859 17.053 1.00 27.52 180 TYR A N 1
ATOM 1245 C CA . TYR A 1 160 ? 9.300 -85.766 16.807 1.00 28.75 180 TYR A CA 1
ATOM 1246 C C . TYR A 1 160 ? 7.902 -85.175 16.943 1.00 29.86 180 TYR A C 1
ATOM 1247 O O . TYR A 1 160 ? 6.944 -85.702 16.378 1.00 31.35 180 TYR A O 1
ATOM 1256 N N . GLY A 1 161 ? 7.784 -84.090 17.696 1.00 31.44 181 GLY A N 1
ATOM 1257 C CA . GLY A 1 161 ? 6.476 -83.521 17.947 1.00 31.96 181 GLY A CA 1
ATOM 1258 C C . GLY A 1 161 ? 6.099 -84.205 19.248 1.00 33.67 181 GLY A C 1
ATOM 1259 O O . GLY A 1 161 ? 6.538 -85.333 19.488 1.00 33.39 181 GLY A O 1
ATOM 1260 N N . TYR A 1 162 ? 5.303 -83.557 20.090 1.00 33.86 182 TYR A N 1
ATOM 1261 C CA . TYR A 1 162 ? 4.947 -84.151 21.372 1.00 34.84 182 TYR A CA 1
ATOM 1262 C C . TYR A 1 162 ? 4.359 -85.558 21.300 1.00 34.96 182 TYR A C 1
ATOM 1263 O O . TYR A 1 162 ? 4.843 -86.470 21.968 1.00 34.97 182 TYR A O 1
ATOM 1272 N N . ASP A 1 163 ? 3.314 -85.726 20.496 1.00 34.75 183 ASP A N 1
ATOM 1273 C CA . ASP A 1 163 ? 2.636 -87.014 20.356 1.00 36.01 183 ASP A CA 1
ATOM 1274 C C . ASP A 1 163 ? 3.553 -88.215 20.139 1.00 34.59 183 ASP A C 1
ATOM 1275 O O . ASP A 1 163 ? 3.564 -89.148 20.944 1.00 34.27 183 ASP A O 1
ATOM 1280 N N . TYR A 1 164 ? 4.316 -88.196 19.051 1.00 32.94 184 TYR A N 1
ATOM 1281 C CA . TYR A 1 164 ? 5.212 -89.306 18.742 1.00 30.57 184 TYR A CA 1
ATOM 1282 C C . TYR A 1 164 ? 6.274 -89.498 19.817 1.00 29.75 184 TYR A C 1
ATOM 1283 O O . TYR A 1 164 ? 6.619 -90.629 20.164 1.00 29.05 184 TYR A O 1
ATOM 1292 N N . PHE A 1 165 ? 6.795 -88.391 20.333 1.00 29.91 185 PHE A N 1
ATOM 1293 C CA . PHE A 1 165 ? 7.812 -88.432 21.375 1.00 29.44 185 PHE A CA 1
ATOM 1294 C C . PHE A 1 165 ? 7.274 -89.130 22.623 1.00 30.31 185 PHE A C 1
ATOM 1295 O O . PHE A 1 165 ? 7.910 -90.041 23.159 1.00 29.90 185 PHE A O 1
ATOM 1303 N N . ALA A 1 166 ? 6.095 -88.710 23.070 1.00 29.07 186 ALA A N 1
ATOM 1304 C CA . ALA A 1 166 ? 5.469 -89.286 24.255 1.00 28.99 186 ALA A CA 1
ATOM 1305 C C . ALA A 1 166 ? 5.130 -90.765 24.086 1.00 27.96 186 ALA A C 1
ATOM 1306 O O . ALA A 1 166 ? 5.441 -91.585 24.952 1.00 28.86 186 ALA A O 1
ATOM 1308 N N . ARG A 1 167 ? 4.492 -91.101 22.970 1.00 27.15 187 ARG A N 1
ATOM 1309 C CA . ARG A 1 167 ? 4.100 -92.478 22.692 1.00 27.33 187 ARG A CA 1
ATOM 1310 C C . ARG A 1 167 ? 5.296 -93.413 22.541 1.00 27.23 187 ARG A C 1
ATOM 1311 O O . ARG A 1 167 ? 5.307 -94.512 23.095 1.00 25.97 187 ARG A O 1
ATOM 1313 N N . THR A 1 168 ? 6.299 -92.979 21.786 1.00 26.02 188 THR A N 1
ATOM 1314 C CA . THR A 1 168 ? 7.483 -93.802 21.566 1.00 25.99 188 THR A CA 1
ATOM 1315 C C . THR A 1 168 ? 8.272 -94.015 22.854 1.00 25.84 188 THR A C 1
ATOM 1316 O O . THR A 1 168 ? 8.868 -95.077 23.051 1.00 26.72 188 THR A O 1
ATOM 1320 N N . CYS A 1 169 ? 8.278 -93.014 23.731 1.00 25.04 189 CYS A N 1
ATOM 1321 C CA . CYS A 1 169 ? 8.985 -93.140 25.000 1.00 25.47 189 CYS A CA 1
ATOM 1322 C C . CYS A 1 169 ? 8.311 -94.225 25.840 1.00 26.55 189 CYS A C 1
ATOM 1323 O O . CYS A 1 169 ? 8.984 -95.034 26.481 1.00 25.47 189 CYS A O 1
ATOM 1326 N N . GLU A 1 170 ? 6.981 -94.239 25.839 1.00 26.93 190 GLU A N 1
ATOM 1327 C CA . GLU A 1 170 ? 6.253 -95.250 26.599 1.00 28.62 190 GLU A CA 1
ATOM 1328 C C . GLU A 1 170 ? 6.516 -96.633 26.022 1.00 27.45 190 GLU A C 1
ATOM 1329 O O . GLU A 1 170 ? 6.643 -97.606 26.765 1.00 28.53 190 GLU A O 1
ATOM 1335 N N . LYS A 1 171 ? 6.596 -96.720 24.697 1.00 26.77 191 LYS A N 1
ATOM 1336 C CA . LYS A 1 171 ? 6.861 -97.994 24.038 1.00 25.85 191 LYS A CA 1
ATOM 1337 C C . LYS A 1 171 ? 8.284 -98.450 24.347 1.00 25.43 191 LYS A C 1
ATOM 1338 O O . LYS A 1 171 ? 8.548 -99.647 24.460 1.00 24.30 191 LYS A O 1
ATOM 1344 N N . TRP A 1 172 ? 9.199 -97.493 24.486 1.00 23.43 192 TRP A N 1
ATOM 1345 C CA . TRP A 1 172 ? 10.586 -97.822 24.805 1.00 22.92 192 TRP A CA 1
ATOM 1346 C C . TRP A 1 172 ? 10.660 -98.414 26.212 1.00 22.60 192 TRP A C 1
ATOM 1347 O O . TRP A 1 172 ? 11.339 -99.416 26.440 1.00 21.76 192 TRP A O 1
ATOM 1358 N N . VAL A 1 173 ? 9.964 -97.788 27.159 1.00 23.35 193 VAL A N 1
ATOM 1359 C CA . VAL A 1 173 ? 9.969 -98.274 28.532 1.00 22.57 193 VAL A CA 1
ATOM 1360 C C . VAL A 1 173 ? 9.468 -99.712 28.579 1.00 22.47 193 VAL A C 1
ATOM 1361 O O . VAL A 1 173 ? 10.082 -100.568 29.215 1.00 23.21 193 VAL A O 1
ATOM 1365 N N . ASP A 1 174 ? 8.360 -99.984 27.898 1.00 24.70 194 ASP A N 1
ATOM 1366 C CA . ASP A 1 174 ? 7.817 -101.337 27.877 1.00 26.68 194 ASP A CA 1
ATOM 1367 C C . ASP A 1 174 ? 8.777 -102.258 27.137 1.00 25.97 194 ASP A C 1
ATOM 1368 O O . ASP A 1 174 ? 8.947 -103.421 27.506 1.00 26.24 194 ASP A O 1
ATOM 1373 N N . GLY A 1 175 ? 9.405 -101.722 26.096 1.00 24.53 195 GLY A N 1
ATOM 1374 C CA . GLY A 1 175 ? 10.337 -102.497 25.295 1.00 24.46 195 GLY A CA 1
ATOM 1375 C C . GLY A 1 175 ? 11.603 -102.928 26.012 1.00 25.11 195 GLY A C 1
ATOM 1376 O O . GLY A 1 175 ? 12.048 -104.065 25.847 1.00 24.68 195 GLY A O 1
ATOM 1377 N N . ILE A 1 176 ? 12.195 -102.040 26.805 1.00 24.56 196 ILE A N 1
ATOM 1378 C CA . ILE A 1 176 ? 13.417 -102.404 27.511 1.00 24.80 196 ILE A CA 1
ATOM 1379 C C . ILE A 1 176 ? 13.111 -103.118 28.829 1.00 24.95 196 ILE A C 1
ATOM 1380 O O . ILE A 1 176 ? 13.945 -103.863 29.348 1.00 23.57 196 ILE A O 1
ATOM 1385 N N . ARG A 1 177 ? 11.908 -102.918 29.363 1.00 25.27 197 ARG A N 1
ATOM 1386 C CA . ARG A 1 177 ? 11.536 -103.589 30.606 1.00 26.13 197 ARG A CA 1
ATOM 1387 C C . ARG A 1 177 ? 11.225 -105.070 30.384 1.00 25.46 197 ARG A C 1
ATOM 1388 O O . ARG A 1 177 ? 11.293 -105.870 31.321 1.00 25.41 197 ARG A O 1
ATOM 1396 N N . GLN A 1 178 ? 10.898 -105.437 29.145 1.00 24.98 198 GLN A N 1
ATOM 1397 C CA . GLN A 1 178 ? 10.558 -106.823 28.822 1.00 24.65 198 GLN A CA 1
ATOM 1398 C C . GLN A 1 178 ? 11.679 -107.826 29.097 1.00 23.56 198 GLN A C 1
ATOM 1399 O O . GLN A 1 178 ? 11.415 -109.004 29.348 1.00 24.71 198 GLN A O 1
ATOM 1405 N N . PHE A 1 179 ? 12.925 -107.367 29.047 1.00 22.72 199 PHE A N 1
ATOM 1406 C CA . PHE A 1 179 ? 14.063 -108.254 29.276 1.00 21.86 199 PHE A CA 1
ATOM 1407 C C . PHE A 1 179 ? 14.183 -108.747 30.712 1.00 22.11 199 PHE A C 1
ATOM 1408 O O . PHE A 1 179 ? 14.811 -109.771 30.969 1.00 20.65 199 PHE A O 1
ATOM 1416 N N . LYS A 1 180 ? 13.590 -108.015 31.647 1.00 23.00 200 LYS A N 1
ATOM 1417 C CA . LYS A 1 180 ? 13.656 -108.391 33.055 1.00 25.02 200 LYS A CA 1
ATOM 1418 C C . LYS A 1 180 ? 13.079 -109.781 33.315 1.00 25.44 200 LYS A C 1
ATOM 1419 O O . LYS A 1 180 ? 13.543 -110.497 34.207 1.00 24.89 200 LYS A O 1
ATOM 1425 N N . HIS A 1 181 ? 12.087 -110.161 32.516 1.00 24.60 201 HIS A N 1
ATOM 1426 C CA . HIS A 1 181 ? 11.404 -111.441 32.664 1.00 27.05 201 HIS A CA 1
ATOM 1427 C C . HIS A 1 181 ? 12.110 -112.635 32.033 1.00 25.44 201 HIS A C 1
ATOM 1428 O O . HIS A 1 181 ? 11.706 -113.776 32.242 1.00 26.46 201 HIS A O 1
ATOM 1435 N N . LEU A 1 182 ? 13.156 -112.375 31.259 1.00 21.12 202 LEU A N 1
ATOM 1436 C CA . LEU A 1 182 ? 13.902 -113.445 30.611 1.00 19.41 202 LEU A CA 1
ATOM 1437 C C . LEU A 1 182 ? 14.955 -113.960 31.584 1.00 17.15 202 LEU A C 1
ATOM 1438 O O . LEU A 1 182 ? 15.279 -113.291 32.566 1.00 18.24 202 LEU A O 1
ATOM 1443 N N . PRO A 1 183 ? 15.496 -115.162 31.339 1.00 16.90 203 PRO A N 1
ATOM 1444 C CA . PRO A 1 183 ? 16.513 -115.644 32.275 1.00 17.47 203 PRO A CA 1
ATOM 1445 C C . PRO A 1 183 ? 17.609 -114.592 32.420 1.00 17.96 203 PRO A C 1
ATOM 1446 O O . PRO A 1 183 ? 18.042 -114.000 31.428 1.00 17.70 203 PRO A O 1
ATOM 1450 N N . ASP A 1 184 ? 18.028 -114.340 33.656 1.00 17.19 204 ASP A N 1
ATOM 1451 C CA . ASP A 1 184 ? 19.092 -113.384 33.931 1.00 16.71 204 ASP A CA 1
ATOM 1452 C C . ASP A 1 184 ? 18.787 -111.940 33.497 1.00 17.48 204 ASP A C 1
ATOM 1453 O O . ASP A 1 184 ? 19.695 -111.108 33.444 1.00 17.28 204 ASP A O 1
ATOM 1458 N N . GLY A 1 185 ? 17.518 -111.650 33.206 1.00 17.43 205 GLY A N 1
ATOM 1459 C CA . GLY A 1 185 ? 17.127 -110.314 32.764 1.00 18.09 205 GLY A CA 1
ATOM 1460 C C . GLY A 1 185 ? 17.988 -109.922 31.580 1.00 18.39 205 GLY A C 1
ATOM 1461 O O . GLY A 1 185 ? 18.203 -108.747 31.279 1.00 17.27 205 GLY A O 1
ATOM 1462 N N . ASN A 1 186 ? 18.446 -110.948 30.877 1.00 18.45 206 ASN A N 1
ATOM 1463 C CA . ASN A 1 186 ? 19.359 -110.797 29.760 1.00 16.83 206 ASN A CA 1
ATOM 1464 C C . ASN A 1 186 ? 19.012 -110.010 28.502 1.00 18.35 206 ASN A C 1
ATOM 1465 O O . ASN A 1 186 ? 17.934 -110.161 27.926 1.00 18.02 206 ASN A O 1
ATOM 1470 N N . ILE A 1 187 ? 19.958 -109.166 28.085 1.00 15.79 207 ILE A N 1
ATOM 1471 C CA . ILE A 1 187 ? 19.834 -108.433 26.832 1.00 16.77 207 ILE A CA 1
ATOM 1472 C C . ILE A 1 187 ? 20.956 -109.007 25.959 1.00 16.76 207 ILE A C 1
ATOM 1473 O O . ILE A 1 187 ? 20.696 -109.541 24.884 1.00 18.32 207 ILE A O 1
ATOM 1478 N N . CYS A 1 188 ? 22.201 -108.911 26.433 1.00 14.89 208 CYS A N 1
ATOM 1479 C CA . CYS A 1 188 ? 23.337 -109.438 25.678 1.00 14.66 208 CYS A CA 1
ATOM 1480 C C . CYS A 1 188 ? 24.505 -109.987 26.510 1.00 14.23 208 CYS A C 1
ATOM 1481 O O . CYS A 1 188 ? 25.651 -109.973 26.059 1.00 14.57 208 CYS A O 1
ATOM 1484 N N . ARG A 1 189 ? 24.221 -110.481 27.713 1.00 13.49 209 ARG A N 1
ATOM 1485 C CA . ARG A 1 189 ? 25.273 -111.052 28.554 1.00 13.98 209 ARG A CA 1
ATOM 1486 C C . ARG A 1 189 ? 25.997 -112.158 27.784 1.00 14.29 209 ARG A C 1
ATOM 1487 O O . ARG A 1 189 ? 27.215 -112.279 27.851 1.00 14.52 209 ARG A O 1
ATOM 1495 N N . HIS A 1 190 ? 25.230 -112.955 27.047 1.00 14.73 210 HIS A N 1
ATOM 1496 C CA . HIS A 1 190 ? 25.773 -114.082 26.286 1.00 15.15 210 HIS A CA 1
ATOM 1497 C C . HIS A 1 190 ? 26.639 -113.704 25.092 1.00 15.79 210 HI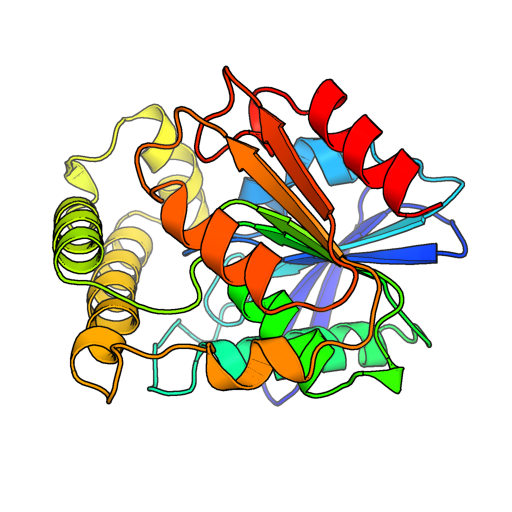S A C 1
ATOM 1498 O O . HIS A 1 190 ? 27.381 -114.538 24.565 1.00 16.13 210 HIS A O 1
ATOM 1505 N N . LEU A 1 191 ? 26.554 -112.454 24.657 1.00 14.67 211 LEU A N 1
ATOM 1506 C CA . LEU A 1 191 ? 27.350 -112.030 23.516 1.00 14.44 211 LEU A CA 1
ATOM 1507 C C . LEU A 1 191 ? 28.665 -111.353 23.909 1.00 15.18 211 LEU A C 1
ATOM 1508 O O . LEU A 1 191 ? 29.564 -111.215 23.081 1.00 14.26 211 LEU A O 1
ATOM 1513 N N . LEU A 1 192 ? 28.791 -110.942 25.169 1.00 14.06 212 LEU A N 1
ATOM 1514 C CA . LEU A 1 192 ? 30.021 -110.289 25.607 1.00 15.04 212 LEU A CA 1
ATOM 1515 C C . LEU A 1 192 ? 31.269 -111.152 25.372 1.00 15.24 212 LEU A C 1
ATOM 1516 O O . LEU A 1 192 ? 32.289 -110.656 24.896 1.00 14.17 212 LEU A O 1
ATOM 1521 N N . PRO A 1 193 ? 31.206 -112.459 25.693 1.00 16.87 213 PRO A N 1
ATOM 1522 C CA . PRO A 1 193 ? 32.379 -113.317 25.480 1.00 16.78 213 PRO A CA 1
ATOM 1523 C C . PRO A 1 193 ? 32.731 -113.514 24.003 1.00 17.17 213 PRO A C 1
ATOM 1524 O O . PRO A 1 193 ? 33.801 -114.038 23.673 1.00 17.09 213 PRO A O 1
ATOM 1528 N N . ARG A 1 194 ? 31.834 -113.094 23.114 1.00 17.30 214 ARG A N 1
ATOM 1529 C CA . ARG A 1 194 ? 32.061 -113.242 21.682 1.00 17.05 214 ARG A CA 1
ATOM 1530 C C . ARG A 1 194 ? 32.615 -111.993 21.004 1.00 17.72 214 ARG A C 1
ATOM 1531 O O . ARG A 1 194 ? 32.876 -112.003 19.800 1.00 16.99 214 ARG A O 1
ATOM 1539 N N . VAL A 1 195 ? 32.789 -110.918 21.771 1.00 16.80 215 VAL A N 1
ATOM 1540 C CA . VAL A 1 195 ? 33.361 -109.690 21.226 1.00 16.61 215 VAL A CA 1
ATOM 1541 C C . VAL A 1 195 ? 34.857 -109.973 21.096 1.00 18.82 215 VAL A C 1
ATOM 1542 O O . VAL A 1 195 ? 35.512 -110.332 22.079 1.00 19.43 215 VAL A O 1
ATOM 1546 N N . GLN A 1 196 ? 35.393 -109.818 19.888 1.00 17.49 216 GLN A N 1
ATOM 1547 C CA . GLN A 1 196 ? 36.803 -110.106 19.626 1.00 18.11 216 GLN A CA 1
ATOM 1548 C C . GLN A 1 196 ? 37.684 -108.882 19.406 1.00 18.51 216 GLN A C 1
ATOM 1549 O O . GLN A 1 196 ? 38.906 -109.005 19.316 1.00 20.25 216 GLN A O 1
ATOM 1555 N N . CYS A 1 197 ? 37.074 -107.707 19.311 1.00 17.74 217 CYS A N 1
ATOM 1556 C CA . CYS A 1 197 ? 37.829 -106.490 19.054 1.00 17.68 217 CYS A CA 1
ATOM 1557 C C . CYS A 1 197 ? 38.185 -105.701 20.305 1.00 17.94 217 CYS A C 1
ATOM 1558 O O . CYS A 1 197 ? 37.577 -105.878 21.362 1.00 16.88 217 CYS A O 1
ATOM 1561 N N . PRO A 1 198 ? 39.196 -104.822 20.199 1.00 17.82 218 PRO A N 1
ATOM 1562 C CA . PRO A 1 198 ? 39.595 -104.010 21.350 1.00 17.57 218 PRO A CA 1
ATOM 1563 C C . PRO A 1 198 ? 38.405 -103.112 21.686 1.00 17.61 218 PRO A C 1
ATOM 1564 O O . PRO A 1 198 ? 37.795 -102.521 20.789 1.00 17.45 218 PRO A O 1
ATOM 1568 N N . ALA A 1 199 ? 38.069 -103.018 22.966 1.00 17.00 219 ALA A N 1
ATOM 1569 C CA . ALA A 1 199 ? 36.943 -102.196 23.384 1.00 15.13 219 ALA A CA 1
ATOM 1570 C C . ALA A 1 199 ? 37.281 -101.295 24.564 1.00 17.98 219 ALA A C 1
ATOM 1571 O O . ALA A 1 199 ? 38.001 -101.694 25.483 1.00 17.44 219 ALA A O 1
ATOM 1573 N N . LEU A 1 200 ? 36.767 -100.070 24.511 1.00 16.70 220 LEU A N 1
ATOM 1574 C CA . LEU A 1 200 ? 36.952 -99.100 25.573 1.00 17.13 220 LEU A CA 1
ATOM 1575 C C . LEU A 1 200 ? 35.570 -98.789 26.124 1.00 17.18 220 LEU A C 1
ATOM 1576 O O . LEU A 1 200 ? 34.683 -98.339 25.395 1.00 16.81 220 LEU A O 1
ATOM 1581 N N . ILE A 1 201 ? 35.384 -99.061 27.408 1.00 16.46 221 ILE A N 1
ATOM 1582 C CA . ILE A 1 201 ? 34.114 -98.809 28.070 1.00 16.95 221 ILE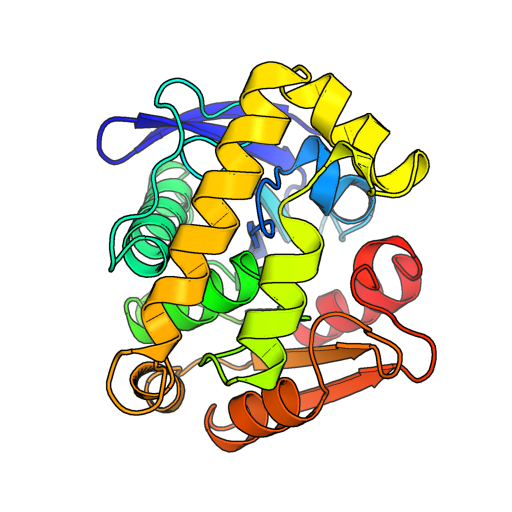 A CA 1
ATOM 1583 C C . ILE A 1 201 ? 34.301 -97.574 28.935 1.00 18.00 221 ILE A C 1
ATOM 1584 O O . ILE A 1 201 ? 35.109 -97.580 29.860 1.00 18.30 221 ILE A O 1
ATOM 1589 N N . VAL A 1 202 ? 33.576 -96.508 28.625 1.00 16.21 222 VAL A N 1
ATOM 1590 C CA . VAL A 1 202 ? 33.687 -95.291 29.414 1.00 16.41 222 VAL A CA 1
ATOM 1591 C C . VAL A 1 202 ? 32.455 -95.188 30.299 1.00 17.00 222 VAL A C 1
ATOM 1592 O O . VAL A 1 202 ? 31.353 -95.543 29.886 1.00 16.84 222 VAL A O 1
ATOM 1596 N N . HIS A 1 203 ? 32.637 -94.727 31.531 1.00 16.30 223 HIS A N 1
ATOM 1597 C CA . HIS A 1 203 ? 31.504 -94.587 32.424 1.00 17.37 223 HIS A CA 1
ATOM 1598 C C . HIS A 1 203 ? 31.586 -93.315 33.244 1.00 17.59 223 HIS A C 1
ATOM 1599 O O . HIS A 1 203 ? 32.635 -92.999 33.805 1.00 18.58 223 HIS A O 1
ATOM 1606 N N . GLY A 1 204 ? 30.476 -92.586 33.293 1.00 17.92 224 GLY A N 1
ATOM 1607 C CA . GLY A 1 204 ? 30.421 -91.373 34.088 1.00 19.04 224 GLY A CA 1
ATOM 1608 C C . GLY A 1 204 ? 30.022 -91.809 35.484 1.00 18.73 224 GLY A C 1
ATOM 1609 O O . GLY A 1 204 ? 28.930 -92.339 35.688 1.00 19.54 224 GLY A O 1
ATOM 1610 N N . GLU A 1 205 ? 30.900 -91.591 36.457 1.00 20.40 225 GLU A N 1
ATOM 1611 C CA . GLU A 1 205 ? 30.611 -92.018 37.819 1.00 21.27 225 GLU A CA 1
ATOM 1612 C C . GLU A 1 205 ? 29.353 -91.426 38.442 1.00 21.72 225 GLU A C 1
ATOM 1613 O O . GLU A 1 205 ? 28.802 -91.991 39.389 1.00 20.88 225 GLU A O 1
ATOM 1619 N N . LYS A 1 206 ? 28.886 -90.302 37.905 1.00 21.88 226 LYS A N 1
ATOM 1620 C CA . LYS A 1 206 ? 27.679 -89.667 38.422 1.00 22.72 226 LYS A CA 1
ATOM 1621 C C . LYS A 1 206 ? 26.457 -89.916 37.534 1.00 23.18 226 LYS A C 1
ATOM 1622 O O . LYS A 1 206 ? 25.442 -89.228 37.652 1.00 24.22 226 LYS A O 1
ATOM 1628 N N . ASP A 1 207 ? 26.562 -90.912 36.655 1.00 21.41 227 ASP A N 1
ATOM 1629 C CA . ASP A 1 207 ? 25.466 -91.286 35.758 1.00 21.64 227 ASP A CA 1
ATOM 1630 C C . ASP A 1 207 ? 24.311 -91.779 36.630 1.00 22.20 227 ASP A C 1
ATOM 1631 O O . ASP A 1 207 ? 24.442 -92.784 37.330 1.00 23.79 227 ASP A O 1
ATOM 1636 N N . PRO A 1 208 ? 23.164 -91.080 36.601 1.00 23.47 228 PRO A N 1
ATOM 1637 C CA . PRO A 1 208 ? 22.001 -91.469 37.404 1.00 23.55 228 PRO A CA 1
ATOM 1638 C C . PRO A 1 208 ? 21.097 -92.528 36.769 1.00 24.58 228 PRO A C 1
ATOM 1639 O O . PRO A 1 208 ? 20.210 -93.075 37.429 1.00 24.66 228 PRO A O 1
ATOM 1643 N N . LEU A 1 209 ? 21.323 -92.821 35.493 1.00 23.29 229 LEU A N 1
ATOM 1644 C CA . LEU A 1 209 ? 20.496 -93.796 34.790 1.00 24.24 229 LEU A CA 1
ATOM 1645 C C . LEU A 1 209 ? 21.094 -95.194 34.727 1.00 23.79 229 LEU A C 1
ATOM 1646 O O . LEU A 1 209 ? 20.366 -96.184 34.726 1.00 26.57 229 LEU A O 1
ATOM 1651 N N . VAL A 1 210 ? 22.417 -95.274 34.674 1.00 21.71 230 VAL A N 1
ATOM 1652 C CA . VAL A 1 210 ? 23.091 -96.562 34.594 1.00 20.67 230 VAL A CA 1
ATOM 1653 C C . VAL A 1 210 ? 24.129 -96.711 35.697 1.00 20.53 230 VAL A C 1
ATOM 1654 O O . VAL A 1 210 ? 25.149 -96.027 35.693 1.00 21.38 230 VAL A O 1
ATOM 1658 N N . PRO A 1 211 ? 23.874 -97.607 36.663 1.00 21.19 231 PRO A N 1
ATOM 1659 C CA . PRO A 1 211 ? 24.798 -97.843 37.776 1.00 22.31 231 PRO A CA 1
ATOM 1660 C C . PRO A 1 211 ? 26.139 -98.352 37.250 1.00 22.01 231 PRO A C 1
ATOM 1661 O O . PRO A 1 211 ? 26.190 -99.031 36.223 1.00 21.39 231 PRO A O 1
ATOM 1665 N N . ARG A 1 212 ? 27.223 -98.045 37.955 1.00 20.08 232 ARG A N 1
ATOM 1666 C CA . ARG A 1 212 ? 28.536 -98.478 37.499 1.00 20.29 232 ARG A CA 1
ATOM 1667 C C . ARG A 1 212 ? 28.707 -99.997 37.401 1.00 19.03 232 ARG A C 1
ATOM 1668 O O . ARG A 1 212 ? 29.507 -100.471 36.599 1.00 20.23 232 ARG A O 1
ATOM 1676 N N . PHE A 1 213 ? 27.962 -100.766 38.191 1.00 19.38 233 PHE A N 1
ATOM 1677 C CA . PHE A 1 213 ? 28.134 -102.216 38.134 1.00 19.44 233 PHE A CA 1
ATOM 1678 C C . PHE A 1 213 ? 27.876 -102.783 36.734 1.00 18.71 233 PHE A C 1
ATOM 1679 O O . PHE A 1 213 ? 28.407 -103.834 36.383 1.00 19.48 233 PHE A O 1
ATOM 1687 N N . HIS A 1 214 ? 27.081 -102.080 35.928 1.00 17.99 234 HIS A N 1
ATOM 1688 C CA . HIS A 1 214 ? 26.818 -102.539 34.564 1.00 16.76 234 HIS A CA 1
ATOM 1689 C C . HIS A 1 214 ? 28.058 -102.351 33.695 1.00 17.28 234 HIS A C 1
ATOM 1690 O O . HIS A 1 214 ? 28.334 -103.155 32.797 1.00 16.14 234 HIS A O 1
ATOM 1697 N N . ALA A 1 215 ? 28.804 -101.281 33.956 1.00 16.18 235 ALA A N 1
ATOM 1698 C CA . ALA A 1 215 ? 30.032 -101.027 33.209 1.00 16.73 235 ALA A CA 1
ATOM 1699 C C . ALA A 1 215 ? 31.091 -102.029 33.674 1.00 16.01 235 ALA A C 1
ATOM 1700 O O . ALA A 1 215 ? 31.875 -102.531 32.872 1.00 15.68 235 ALA A O 1
ATOM 1702 N N . ASP A 1 216 ? 31.110 -102.322 34.972 1.00 15.34 236 ASP A N 1
ATOM 1703 C CA . ASP A 1 216 ? 32.074 -103.284 35.503 1.00 16.17 236 ASP A CA 1
ATOM 1704 C C . ASP A 1 216 ? 31.822 -104.664 34.907 1.00 16.15 236 ASP A C 1
ATOM 1705 O O . ASP A 1 216 ? 32.765 -105.388 34.582 1.00 16.57 236 ASP A O 1
ATOM 1710 N N . PHE A 1 217 ? 30.546 -105.019 34.770 1.00 16.52 237 PHE A N 1
ATOM 1711 C CA . PHE A 1 217 ? 30.161 -106.318 34.222 1.00 16.27 237 PHE A CA 1
ATOM 1712 C C . PHE A 1 217 ? 30.579 -106.470 32.759 1.00 16.29 237 PHE A C 1
ATOM 1713 O O . PHE A 1 217 ? 31.085 -107.518 32.352 1.00 15.97 237 PHE A O 1
ATOM 1721 N N . ILE A 1 218 ? 30.352 -105.431 31.961 1.00 14.71 238 ILE A N 1
ATOM 1722 C CA . ILE A 1 218 ? 30.735 -105.480 30.557 1.00 14.40 238 ILE A CA 1
ATOM 1723 C C . ILE A 1 218 ? 32.257 -105.578 30.440 1.00 14.85 238 ILE A C 1
ATOM 1724 O O . ILE A 1 218 ? 32.780 -106.338 29.627 1.00 14.34 238 ILE A O 1
ATOM 1729 N N . HIS A 1 219 ? 32.968 -104.816 31.266 1.00 13.70 239 HIS A N 1
ATOM 1730 C CA . HIS A 1 219 ? 34.428 -104.838 31.258 1.00 14.49 239 HIS A CA 1
ATOM 1731 C C . HIS A 1 219 ? 34.928 -106.237 31.627 1.00 13.68 239 HIS A C 1
ATOM 1732 O O . HIS A 1 219 ? 35.886 -106.744 31.044 1.00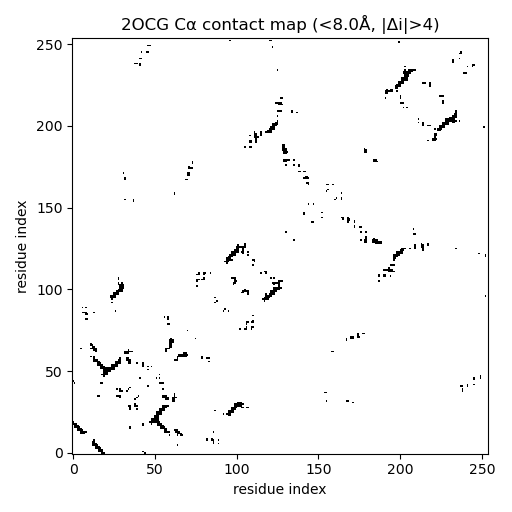 14.14 239 HIS A O 1
ATOM 1739 N N . LYS A 1 220 ? 34.273 -106.850 32.605 1.00 13.60 240 LYS A N 1
ATOM 1740 C CA . LYS A 1 220 ? 34.663 -108.181 33.066 1.00 15.21 240 LYS A CA 1
ATOM 1741 C C . LYS A 1 220 ? 34.567 -109.262 31.997 1.00 16.61 240 LYS A C 1
ATOM 1742 O O . LYS A 1 220 ? 35.443 -110.126 31.893 1.00 16.71 240 LYS A O 1
ATOM 1748 N N . HIS A 1 221 ? 33.512 -109.208 31.191 1.00 15.43 241 HIS A N 1
ATOM 1749 C CA . HIS A 1 221 ? 33.299 -110.238 30.183 1.00 16.66 241 HIS A CA 1
ATOM 1750 C C . HIS A 1 221 ? 33.724 -109.963 28.748 1.00 17.26 241 HIS A C 1
ATOM 1751 O O . HIS A 1 221 ? 33.681 -110.867 27.907 1.00 16.09 241 HIS A O 1
ATOM 1758 N N . VAL A 1 222 ? 34.131 -108.732 28.456 1.00 16.21 242 VAL A N 1
ATOM 1759 C CA . VAL A 1 222 ? 34.625 -108.419 27.121 1.00 16.08 242 VAL A CA 1
ATOM 1760 C C . VAL A 1 222 ? 36.141 -108.515 27.248 1.00 16.92 242 VAL A C 1
ATOM 1761 O O . VAL A 1 222 ? 36.796 -107.620 27.793 1.00 16.32 242 VAL A O 1
ATOM 1765 N N . LYS A 1 223 ? 36.688 -109.626 26.763 1.00 16.67 243 LYS A N 1
ATOM 1766 C CA . LYS A 1 223 ? 38.119 -109.890 26.837 1.00 19.26 243 LYS A CA 1
ATOM 1767 C C . LYS A 1 223 ? 38.986 -108.788 26.251 1.00 19.03 243 LYS A C 1
ATOM 1768 O O . LYS A 1 223 ? 38.714 -108.283 25.163 1.00 17.95 243 LYS A O 1
ATOM 1774 N N . GLY A 1 224 ? 40.030 -108.421 26.994 1.00 18.38 244 GLY A N 1
ATOM 1775 C CA . GLY A 1 224 ? 40.960 -107.398 26.545 1.00 18.93 244 GLY A CA 1
ATOM 1776 C C . GLY A 1 224 ? 40.428 -105.977 26.569 1.00 17.78 244 GLY A C 1
ATOM 1777 O O . GLY A 1 224 ? 41.093 -105.055 26.096 1.00 17.68 244 GLY A O 1
ATOM 1778 N N . SER A 1 225 ? 39.236 -105.791 27.122 1.00 16.36 245 SER A N 1
ATOM 1779 C CA . SER A 1 225 ? 38.640 -104.461 27.176 1.00 16.89 245 SER A CA 1
ATOM 1780 C C . SER A 1 225 ? 39.299 -103.584 28.234 1.00 17.96 245 SER A C 1
ATOM 1781 O O . SER A 1 225 ? 40.019 -104.070 29.112 1.00 17.68 245 SER A O 1
ATOM 1784 N N . ARG A 1 226 ? 39.062 -102.283 28.122 1.00 16.49 246 ARG A N 1
ATOM 1785 C CA . ARG A 1 226 ? 39.580 -101.310 29.071 1.00 18.13 246 ARG A CA 1
ATOM 1786 C C . ARG A 1 226 ? 38.367 -100.535 29.575 1.00 18.07 246 ARG A C 1
ATOM 1787 O O . ARG A 1 226 ? 37.415 -100.296 28.824 1.00 17.60 246 ARG A O 1
ATOM 1795 N N . LEU A 1 227 ? 38.390 -100.173 30.852 1.00 17.12 247 LEU A N 1
ATOM 1796 C CA . LEU A 1 227 ? 37.303 -99.425 31.468 1.00 18.20 247 LEU A CA 1
ATOM 1797 C C . LEU A 1 227 ? 37.851 -98.087 31.931 1.00 19.94 247 LEU A C 1
ATOM 1798 O O . LEU A 1 227 ? 38.855 -98.039 32.641 1.00 19.62 247 LEU A O 1
ATOM 1803 N N . HIS A 1 228 ? 37.205 -96.999 31.527 1.00 18.49 248 HIS A N 1
ATOM 1804 C CA . HIS A 1 228 ? 37.661 -95.676 31.933 1.00 19.17 248 HIS A CA 1
ATOM 1805 C C . HIS A 1 228 ? 36.564 -94.947 32.692 1.00 19.09 248 HIS A C 1
ATOM 1806 O O . HIS A 1 228 ? 35.485 -94.698 32.152 1.00 19.78 248 HIS A O 1
ATOM 1813 N N . LEU A 1 229 ? 36.842 -94.593 33.943 1.00 18.27 249 LEU A N 1
ATOM 1814 C CA . LEU A 1 229 ? 35.859 -93.896 34.763 1.00 18.15 249 LEU A CA 1
ATOM 1815 C C . LEU A 1 229 ? 36.108 -92.394 34.820 1.00 19.78 249 LEU A C 1
ATOM 1816 O O . LEU A 1 229 ? 37.238 -91.947 35.025 1.00 19.26 249 LEU A O 1
ATOM 1821 N N . MET A 1 230 ? 35.037 -91.629 34.636 1.00 19.56 250 MET A N 1
ATOM 1822 C CA . MET A 1 230 ? 35.090 -90.171 34.677 1.00 20.49 250 MET A CA 1
ATOM 1823 C C . MET A 1 230 ? 34.331 -89.727 35.920 1.00 20.28 250 MET A C 1
ATOM 1824 O O . MET A 1 230 ? 33.104 -89.778 35.962 1.00 20.10 250 MET A O 1
ATOM 1829 N N . PRO A 1 231 ? 35.059 -89.279 36.955 1.00 21.83 251 PRO A N 1
ATOM 1830 C CA . PRO A 1 231 ? 34.469 -88.829 38.217 1.00 21.59 251 PRO A CA 1
ATOM 1831 C C . PRO A 1 231 ? 33.268 -87.887 38.102 1.00 21.87 251 PRO A C 1
ATOM 1832 O O . PRO A 1 231 ? 32.283 -88.049 38.823 1.00 21.10 251 PRO A O 1
ATOM 1836 N N . GLU A 1 232 ? 33.344 -86.916 37.198 1.00 21.84 252 GLU A N 1
ATOM 1837 C CA . GLU A 1 232 ? 32.258 -85.947 37.041 1.00 22.79 252 GLU A CA 1
ATOM 1838 C C . GLU A 1 232 ? 31.274 -86.256 35.923 1.00 22.71 252 GLU A C 1
ATOM 1839 O O . GLU A 1 232 ? 30.267 -85.564 35.770 1.00 22.27 252 GLU A O 1
ATOM 1845 N N . GLY A 1 233 ? 31.556 -87.290 35.141 1.00 22.34 253 GLY A N 1
ATOM 1846 C CA . GLY A 1 233 ? 30.665 -87.614 34.043 1.00 21.62 253 GLY A CA 1
ATOM 1847 C C . GLY A 1 233 ? 29.314 -88.164 34.452 1.00 22.42 253 GLY A C 1
ATOM 1848 O O . GLY A 1 233 ? 29.193 -88.890 35.439 1.00 21.49 253 GLY A O 1
ATOM 1849 N N . LYS A 1 234 ? 28.283 -87.801 33.696 1.00 21.22 254 LYS A N 1
ATOM 1850 C CA . LYS A 1 234 ? 26.946 -88.309 33.954 1.00 20.89 254 LYS A CA 1
ATOM 1851 C C . LYS A 1 234 ? 26.576 -89.152 32.737 1.00 20.08 254 LYS A C 1
ATOM 1852 O O . LYS A 1 234 ? 27.462 -89.648 32.045 1.00 19.82 254 LYS A O 1
ATOM 1858 N N . HIS A 1 235 ? 25.291 -89.312 32.454 1.00 19.23 255 HIS A N 1
ATOM 1859 C CA . HIS A 1 235 ? 24.908 -90.142 31.319 1.00 18.89 255 HIS A CA 1
ATOM 1860 C C . HIS A 1 235 ? 25.290 -89.537 29.968 1.00 19.10 255 HIS A C 1
ATOM 1861 O O . HIS A 1 235 ? 25.673 -90.257 29.043 1.00 18.01 255 HIS A O 1
ATOM 1868 N N . ASN A 1 236 ? 25.208 -88.214 29.860 1.00 18.30 256 ASN A N 1
ATOM 1869 C CA . ASN A 1 236 ? 25.531 -87.522 28.611 1.00 19.39 256 ASN A CA 1
ATOM 1870 C C . ASN A 1 236 ? 26.966 -86.999 28.589 1.00 19.22 256 ASN A C 1
ATOM 1871 O O . ASN A 1 236 ? 27.230 -85.914 28.072 1.00 18.58 256 ASN A O 1
ATOM 1876 N N . LEU A 1 237 ? 27.897 -87.779 29.126 1.00 19.16 257 LEU A N 1
ATOM 1877 C CA . LEU A 1 237 ? 29.293 -87.360 29.195 1.00 17.61 257 LEU A CA 1
ATOM 1878 C C . LEU A 1 237 ? 29.967 -86.964 27.878 1.00 18.05 257 LEU A C 1
ATOM 1879 O O . LEU A 1 237 ? 30.882 -86.139 27.880 1.00 18.07 257 LEU A O 1
ATOM 1884 N N . HIS A 1 238 ? 29.527 -87.527 26.753 1.00 16.76 258 HIS A N 1
ATOM 1885 C CA . HIS A 1 238 ? 30.142 -87.190 25.472 1.00 17.11 258 HIS A CA 1
ATOM 1886 C C . HIS A 1 238 ? 29.671 -85.830 24.965 1.00 17.42 258 HIS A C 1
ATOM 1887 O O . HIS A 1 238 ? 30.200 -85.309 23.981 1.00 18.18 258 HIS A O 1
ATOM 1894 N N . LEU A 1 239 ? 28.668 -85.267 25.630 1.00 18.73 259 LEU A N 1
ATOM 1895 C CA . LEU A 1 239 ? 28.147 -83.957 25.251 1.00 19.92 259 LEU A CA 1
ATOM 1896 C C . LEU A 1 239 ? 28.621 -82.904 26.249 1.00 22.25 259 LEU A C 1
ATOM 1897 O O . LEU A 1 239 ? 29.103 -81.841 25.856 1.00 23.22 259 LEU A O 1
ATOM 1902 N N . ARG A 1 240 ? 28.489 -83.212 27.537 1.00 22.10 260 ARG A N 1
ATOM 1903 C CA . ARG A 1 240 ? 28.904 -82.296 28.600 1.00 24.37 260 ARG A CA 1
ATOM 1904 C C . ARG A 1 240 ? 30.424 -82.162 28.664 1.00 24.77 260 ARG A C 1
ATOM 1905 O O . ARG A 1 240 ? 30.952 -81.083 28.949 1.00 23.95 260 ARG A O 1
ATOM 1913 N N . PHE A 1 241 ? 31.127 -83.261 28.412 1.00 22.81 261 PHE A N 1
ATOM 1914 C CA . PHE A 1 241 ? 32.586 -83.251 28.419 1.00 22.96 261 PHE A CA 1
ATOM 1915 C C . PHE A 1 241 ? 33.069 -83.753 27.065 1.00 22.43 261 PHE A C 1
ATOM 1916 O O . PHE A 1 241 ? 33.876 -84.677 26.980 1.00 22.10 261 PHE A O 1
ATOM 1924 N N . ALA A 1 242 ? 32.566 -83.128 26.003 1.00 21.64 262 ALA A N 1
ATOM 1925 C CA . ALA A 1 242 ? 32.905 -83.520 24.641 1.00 21.56 262 ALA A CA 1
ATOM 1926 C C . ALA A 1 242 ? 34.391 -83.539 24.304 1.00 21.38 262 ALA A C 1
ATOM 1927 O O . ALA A 1 242 ? 34.878 -84.506 23.722 1.00 20.39 262 ALA A O 1
ATOM 1929 N N . ASP A 1 243 ? 35.119 -82.478 24.643 1.00 21.55 263 ASP A N 1
ATOM 1930 C CA . ASP A 1 243 ? 36.541 -82.452 24.323 1.00 21.70 263 ASP A CA 1
ATOM 1931 C C . ASP A 1 243 ? 37.293 -83.578 25.029 1.00 20.47 263 ASP A C 1
ATOM 1932 O O . ASP A 1 243 ? 38.138 -84.239 24.427 1.00 20.85 263 ASP A O 1
ATOM 1937 N N . GLU A 1 244 ? 36.976 -83.795 26.301 1.00 21.96 264 GLU A N 1
ATOM 1938 C CA . GLU A 1 244 ? 37.623 -84.846 27.082 1.00 22.39 264 GLU A CA 1
ATOM 1939 C C . GLU A 1 244 ? 37.300 -86.204 26.470 1.00 22.01 264 GLU A C 1
ATOM 1940 O O . GLU A 1 244 ? 38.185 -87.038 26.276 1.00 20.97 264 GLU A O 1
ATOM 1946 N N . PHE A 1 245 ? 36.023 -86.415 26.160 1.00 21.58 265 PHE A N 1
ATOM 1947 C CA . PHE A 1 245 ? 35.581 -87.674 25.570 1.00 20.44 265 PHE A CA 1
ATOM 1948 C C . PHE A 1 245 ? 36.173 -87.914 24.189 1.00 20.35 265 PHE A C 1
ATOM 1949 O O . PHE A 1 245 ? 36.651 -89.008 23.898 1.00 20.64 265 PHE A O 1
ATOM 1957 N N . ASN A 1 246 ? 36.122 -86.903 23.325 1.00 20.20 266 ASN A N 1
ATOM 1958 C CA . ASN A 1 246 ? 36.657 -87.056 21.980 1.00 21.12 266 ASN A CA 1
ATOM 1959 C C . ASN A 1 246 ? 38.125 -87.456 22.009 1.00 21.52 266 ASN A C 1
ATOM 1960 O O . ASN A 1 246 ? 38.558 -88.284 21.216 1.00 22.13 266 ASN A O 1
ATOM 1965 N N . LYS A 1 247 ? 38.892 -86.876 22.927 1.00 22.71 267 LYS A N 1
ATOM 1966 C CA . LYS A 1 247 ? 40.304 -87.221 23.025 1.00 23.02 267 LYS A CA 1
ATOM 1967 C C . LYS A 1 247 ? 40.456 -88.686 23.432 1.00 21.70 267 LYS A C 1
ATOM 1968 O O . LYS A 1 247 ? 41.252 -89.416 22.846 1.00 24.01 267 LYS A O 1
ATOM 1974 N N . LEU A 1 248 ? 39.694 -89.109 24.436 1.00 20.74 268 LEU A N 1
ATOM 1975 C CA . LEU A 1 248 ? 39.738 -90.496 24.894 1.00 21.72 268 LEU A CA 1
ATOM 1976 C C . LEU A 1 248 ? 39.440 -91.449 23.737 1.00 21.57 268 LEU A C 1
ATOM 1977 O O . LEU A 1 248 ? 40.138 -92.443 23.540 1.00 20.52 268 LEU A O 1
ATOM 1982 N N . ALA A 1 249 ? 38.402 -91.133 22.967 1.00 21.56 269 ALA A N 1
ATOM 1983 C CA . ALA A 1 249 ? 38.006 -91.972 21.840 1.00 21.50 269 ALA A CA 1
ATOM 1984 C C . ALA A 1 249 ? 39.035 -91.980 20.713 1.00 21.81 269 ALA A C 1
ATOM 1985 O O . ALA A 1 249 ? 39.405 -93.042 20.213 1.00 23.05 269 ALA A O 1
ATOM 1987 N N . GLU A 1 250 ? 39.495 -90.800 20.306 1.00 23.59 270 GLU A N 1
ATOM 1988 C CA . GLU A 1 250 ? 40.479 -90.711 19.233 1.00 24.21 270 GLU A CA 1
ATOM 1989 C C . GLU A 1 250 ? 41.780 -91.422 19.583 1.00 24.22 270 GLU A C 1
ATOM 1990 O O . GLU A 1 250 ? 42.359 -92.112 18.743 1.00 24.50 270 GLU A O 1
ATOM 1996 N N . ASP A 1 251 ? 42.244 -91.251 20.816 1.00 24.86 271 ASP A N 1
ATOM 1997 C CA . ASP A 1 251 ? 43.476 -91.907 21.239 1.00 25.03 271 ASP A CA 1
ATOM 1998 C C . ASP A 1 251 ? 43.325 -93.424 21.188 1.00 24.21 271 ASP A C 1
ATOM 1999 O O . ASP A 1 251 ? 44.232 -94.129 20.750 1.00 24.15 271 ASP A O 1
ATOM 2004 N N . PHE A 1 252 ? 42.174 -93.923 21.631 1.00 22.03 272 PHE A N 1
ATOM 2005 C CA . PHE A 1 252 ? 41.926 -95.363 21.634 1.00 21.67 272 PHE A CA 1
ATOM 2006 C C . PHE A 1 252 ? 41.787 -95.939 20.225 1.00 21.26 272 PHE A C 1
ATOM 2007 O O . PHE A 1 252 ? 42.283 -97.028 19.943 1.00 20.85 272 PHE A O 1
ATOM 2015 N N . LEU A 1 253 ? 41.116 -95.205 19.341 1.00 22.12 273 LEU A N 1
ATOM 2016 C CA . LEU A 1 253 ? 40.894 -95.666 17.972 1.00 23.97 273 LEU A CA 1
ATOM 2017 C C . LEU A 1 253 ? 42.148 -95.734 17.103 1.00 26.84 273 LEU A C 1
ATOM 2018 O O . LEU A 1 253 ? 42.207 -96.513 16.153 1.00 26.29 273 LEU A O 1
ATOM 2023 N N . GLN A 1 254 ? 43.142 -94.914 17.422 1.00 29.95 274 GLN A N 1
ATOM 2024 C CA . GLN A 1 254 ? 44.384 -94.893 16.657 1.00 33.32 274 GLN A CA 1
ATOM 2025 C C . GLN A 1 254 ? 45.313 -96.029 17.070 1.00 34.98 274 GLN A C 1
ATOM 2026 O O . GLN A 1 254 ? 46.104 -96.477 16.215 1.00 37.51 274 GLN A O 1
#

Organism: Homo sapiens (NCBI:txid9606)

Radius of gyration: 16.62 Å; Cα contacts (8 Å, |Δi|>4): 532; chains: 1; bounding box: 42×37×39 Å

CATH classification: 3.40.50.1820

Secondary structure (DSSP, 8-state):
--EEEEEEETTEEEEEEEEE--SEEEEEEP-TT--HHHH-HHHHHHS-TTTEEEEEE--TTSTT--SS-----TTHHHHHHHHHHHHHHHTT-SSEEEEEETHHHHHHHHHHHH-TTTEEEEEEES--SB--HHHHHHHHTTS-GGGS-HHHHHHHHHHH-HHHHHHHHHHHHHHHHGGGGSGGGBSSGGGGGG--S-EEEEEETT-SSS-HHHHHHHHHHSTT-EEEEETT--TTHHHHTHHHHHHHHHHHH-

Sequence (254 aa):
SVTSAKVAVNGVQLHYQQTGEGDHAVLLLPGMLGSGETDFGPQLKNLNKKLFTVVAWDPRGYGHSRPPDRDFPADFFERDAKDAVDLMKALKFKKVSLLGWSDGGITALIAAAKYPSYIHKMVIWGANAYVTDEDSMIYEGIRDVSKWSERTRKPLEALYGYDYFARTCEKWVDGIRQFKHLPDGNICRHLLPRVQCPALIVHGEKDPLVPRFHADFIHKHVKGSRLHLMPEGKHNLHLRFADEFNKLAEDFLQ

Foldseek 3Di:
DKDWAWDDFPRFTKIKIKAADALAEEEEFEAQLDWCVPQPPLCRPDQDRHHYIYMYIAFAQHFPRDPPHDAFDLCVLVVSLRRRLRVVVRVPRQAHEYEAAESGLLSRLNNLLVPVVRYAEYEYENYFFFDDPVLLVLLVVVLALVPPDCVVSVVSCVRQPVVSSNVSSNNVSVNLNVLCPPVRRGDHLVRQLRRDHEYEYEYEPAAPNHHCVRSVSSQVRNPNYHYHYHPHDYSSCCVVVVVVVSVVVSVVSD

InterPro domains:
  IPR000073 Alpha/beta hydrolase fold-1 [PF00561] (62-190)
  IPR029058 Alpha/Beta hydrolase fold [G3DSA:3.40.50.1820] (38-290)
  IPR029058 Alpha/Beta hydrolase fold [SSF53474] (44-290)

Nearest PDB structures (foldseek):
  2ocl-assembly1_A  TM=1.004E+00  e=5.168E-58  Homo sapiens
  2oci-assembly1_A  TM=1.002E+00  e=3.783E-58  Homo sapiens
  2ock-assembly1_A  TM=1.003E+00  e=1.807E-56  Homo sapiens
  4lxh-assembly1_A  TM=7.857E-01  e=1.496E-16  Rhizorhabdus wittichii RW1
  3e0x-assembly2_B  TM=7.202E-01  e=1.038E-14  Clostridium acetobutylicum

GO terms:
  GO:0005739 mitochondrion (C, IDA)
  GO:0017171 serine hydrolase activity (F, IDA)
  GO:0050667 homocysteine metabolic process (P, IDA)
  GO:0006805 xenobiotic metabolic process (P, IDA)
  GO:0047658 alpha-amino-acid esterase activity (F, IDA)
  GO:0009636 response to toxic substance (P, TAS)
  GO:0006520 amino acid metabolic process (P, TAS)
  GO:0005739 mitochondrion (C, HTP)
  GO:0005741 mitochondrial outer membrane (C, TAS)
  GO:0006805 xenobiotic metabolic process (P, TAS)
  GO:0047658 alpha-amino-acid esterase activity (F, TAS)
  GO:0005515 protein binding (F, IPI)

=== Feature glossary ===
Key to the feature types in this record:

Secondary structure (8-state, DSSP). Secondary structure is the local, repeating backbone conformation. DSSP classifies it into eight states by reading the hydrogen-bond network: three helix types (H, G, I), two β types (E, B), two non-regular types (T, S), and unstructured coil (-).

Backbone torsions (φ/ψ). Backbone dihedral angles. Every residue except chain termini has a φ (preceding-C → N → Cα → C) and a ψ (N → Cα → C → next-N). They are reported in degrees following the IUPAC sign convention. Secondary structure is essentially a statement about which (φ, ψ) basin each residue occupies.

Predicted aligned error. Predicted Aligned Error (PAE) is an AlphaFold confidence matrix: entry (i, j) is the expected error in the position of residue j, in ångströms, when the prediction is superimposed on the true structure at residue i. Low PAE within a block of residues means that block is internally rigid and well-predicted; high PAE between two blocks means their relative placement is uncertain even if each block individually is confident.

B-factor. B-factor (Debye–Waller factor) reflects atomic displacement in the crystal lattice. It is an experimental observable (units Å²), not a prediction; low values mean the atom is pinned down, high values mean it moves or is heterogeneous across the crystal.

Secondary structure (3-state, P-SEA). Three-state secondary structure (P-SEA) collapses the eight DSSP classes into helix (a), strand (b), and coil (c). P-SEA assigns these from Cα geometry alone — distances and angles — without requiring backbone oxygens, so it works on any Cα trace.

Sequence. Primary structure: the covalent order of the twenty standard amino acids along the backbone. Two proteins with the same sequence will (almost always) fold to the same structure; two with 30% identity often share a fold but not the details.

pLDDT. pLDDT is the predicted lDDT-Cα score: AlphaFold's confidence that the local environment of each residue (all inter-atomic distances within 15 Å) is correctly placed. It is a per-residue number between 0 and 100, with higher meaning more reliable.

InterPro / GO / CATH / organism. Functional annotations link the protein to curated databases. InterPro entries identify conserved domains and families by matching the sequence against member-database signatures (Pfam, PROSITE, CDD, …). Gene Ontology (GO) terms describe molecular function, biological process, and cellular component in a controlled vocabulary. CATH places the structure in a hierarchical fold classification (Class/Architecture/Topology/Homologous-superfamily). The organism is the source species.

Contact-map, Ramachandran, and PAE plots. Three diagnostic plots accompany the record. The Cα contact map visualizes the tertiary structure as a 2D adjacency matrix (8 Å cutoff, sequence-local contacts suppressed). The Ramachandran plot shows the distribution of backbone (φ, ψ) torsions, with points in the α and β basins reflecting secondary structure content. The PAE plot shows AlphaFold's inter-residue confidence as a color matrix.

mmCIF coordinates. The mmCIF table is the protein's shape written out atom by atom. For each backbone N, Cα, C, and carbonyl O, it records an (x, y, z) coordinate triple in Å plus the residue type, chain letter, and residue number.

Radius of gyration, Cα contacts, bounding box. Three whole-structure scalars: the radius of gyration (RMS distance of Cα from centroid, in Å), the count of Cα–Cα contacts (pairs closer than 8 Å and separated by more than four residues in sequence — i.e. tertiary, not local, contacts), and the bounding-box dimensions. Together they distinguish compact globular folds from extended fibres or disordered chains.

Foldseek 3Di. The Foldseek 3Di string encodes local tertiary geometry as a 20-letter alphabet — one character per residue — derived from the relative positions of nearby Cα atoms. Unlike the amino-acid sequence, 3Di is a direct function of the 3D structure, so two proteins with the same fold have similar 3Di strings even at low sequence identity.

Rendered structure images. Six rendered views show the 3D structure from the faces of a cube — i.e. along ±x, ±y, ±z. Rendering representation is drawn randomly per protein from cartoon (secondary-structure ribbons), sticks (backbone bonds), or molecular surface; coloring is either N→C rainbow (blue at the N-terminus through red at the C-terminus) or one color per chain.

Nearest PDB structures. The Foldseek neighbor list gives the closest experimentally determined structures in the PDB, ranked by structural alignment. TM-score near 1 means near-identical fold; near 0.3 means only rough topology match. This is how one finds what a novel AlphaFold prediction most resembles in the solved-structure universe.

Solvent-accessible surface area. SASA measures how much of the protein is reachable by solvent. It is computed by rolling a water-sized probe over the atomic surface and summing the exposed area (Å²). Per-residue SASA distinguishes core (buried, low SASA) from surface (exposed, high SASA) residues; total SASA is a whole-molecule size measure.